Protein AF-0000000067176817 (afdb_homodimer)

Foldseek 3Di:
DAFDPFVQVQQDLKAWKWKWFADPVRDIDIDIFIWDWDADPVYIKIKTFDLDCDPRQVRLVVPFWMKMKGWDPPPPPDPFTFMKIFIFGKDKDFFDRQVSFVSRCVPPNDPPPCPPPPPGDRGMMIITDTDDMDGDDPRHD/DAFDPFVQVQQDLKAWKWKWFADPVRDIDIDIFIWDWDADPVYIKIKTFDLDCDPRQVRLVVPFWMKMKGWDPPPPPDPFTFMKIFIFGKDKDFFPRQVSFVSRCVPPPDPPPCPPPPPGDRGMMIITDTDDMDGDDPRHD

Nearest PDB structures (foldseek):
  3amf-assembly1_B  TM=6.965E-01  e=5.107E-07  Nitratidesulfovibrio vulgaris str. 'Miyazaki F'
  3dnh-assembly1_B  TM=6.624E-01  e=4.562E-07  Agrobacterium fabrum str. C58
  7eg5-assembly1_B  TM=7.088E-01  e=3.479E-06  Lactococcus lactis subsp. lactis Il1403
  3dnh-assembly1_A  TM=6.947E-01  e=5.464E-06  Agrobacterium fabrum str. C58
  3tgv-assembly2_D  TM=6.393E-01  e=2.094E-06  Vibrio cholerae O395

Solvent-accessible surface area (backbone atoms only — not comparable to full-atom values): 14786 Å² total; per-residue (Å²): 69,69,71,50,72,60,46,49,59,72,40,51,84,37,36,66,27,41,42,32,29,32,42,98,87,55,41,57,43,69,45,80,42,61,34,35,71,48,82,49,100,83,27,30,28,42,39,33,61,32,73,62,88,45,68,61,56,56,19,32,75,74,37,31,50,27,25,37,38,35,62,53,78,77,49,72,34,43,88,76,51,44,24,46,24,36,34,30,44,38,45,79,40,85,35,58,11,47,64,51,41,42,59,35,26,74,72,44,24,48,93,82,62,65,56,61,51,91,82,53,51,46,34,26,25,44,41,27,42,41,72,46,66,37,67,40,60,88,54,48,125,68,71,73,52,71,61,44,48,60,71,40,53,84,37,36,67,28,41,43,33,29,31,42,97,87,53,40,57,43,68,44,78,42,60,34,37,70,47,82,48,98,85,27,28,27,41,38,32,61,32,72,59,87,45,68,62,56,57,20,31,74,75,38,32,50,28,25,37,38,34,63,54,78,76,50,72,37,42,88,76,49,44,24,46,24,36,35,29,43,38,46,78,38,85,36,60,13,47,64,52,41,42,58,35,25,74,71,43,23,48,93,82,62,64,55,61,51,93,83,54,52,47,35,27,24,44,41,28,44,41,71,46,66,37,67,40,59,90,51,48,126

Organism: Mycolicibacterium smegmatis (strain ATCC 700084 / mc(2)155) (NCBI:txid246196)

Sequence (282 aa):
MKLNDAAREFIGNGADATLVTLNPDGSPQATLVWVAFESTPDGDELVTAHLSEHKKVRNVRRDPRVAVTIADPGKVGKVMRPYLSITGTARIVEGGAKDLLKRLAQTLAAPDSGFPPEDAPEGWLTRIRIDKVGGVGPWVSMKLNDAAREFIGNGADATLVTLNPDGSPQATLVWVAFESTPDGDELVTAHLSEHKKVRNVRRDPRVAVTIADPGKVGKVMRPYLSITGTARIVEGGAKDLLKRLAQTLAAPDSGFPPEDAPEGWLTRIRIDKVGGVGPWVS

Radius of gyration: 18.34 Å; Cα contacts (8 Å, |Δi|>4): 711; chains: 2; bounding box: 41×49×43 Å

Secondary structure (DSSP, 8-state):
-PPPHHHHHHHTT-EEEEEEEE-TTS-EEEEEEEEEEEEETTEEEEEEEESS--HHHHHHHH--EEEEEEE-SS-TT-SS--EEEEEEEEEEEES-HHHHHHHHHHHHS-TT--PSPTT----EEEEEEEEEEEEESTT--/-PPPHHHHHHHTT-EEEEEEEE-TTS-EEEEEEEEEEEEETTEEEEEEEESS--HHHHHHHH--EEEEEEE-SS-TT-SS--EEEEEEEEEEEES-HHHHHHHHHHHHS-TT--PSPTT----EEEEEEEEEEEEESTT--

Structure (mmCIF, N/CA/C/O backbone):
data_AF-0000000067176817-model_v1
#
loop_
_entity.id
_entity.type
_entity.pdbx_description
1 polymer "Pyridoxamine 5'-phosphate oxidase family protein"
#
loop_
_atom_site.group_PDB
_atom_site.id
_atom_site.type_symbol
_atom_site.label_atom_id
_atom_site.label_alt_id
_atom_site.label_comp_id
_atom_site.label_asym_id
_atom_site.label_entity_id
_atom_site.label_seq_id
_atom_site.pdbx_PDB_ins_code
_atom_site.Cartn_x
_atom_site.Cartn_y
_atom_site.Cartn_z
_atom_site.occupancy
_atom_site.B_iso_or_equiv
_atom_site.auth_seq_id
_atom_site.auth_comp_id
_atom_site.auth_asym_id
_atom_site.auth_atom_id
_atom_site.pdbx_PDB_model_num
ATOM 1 N N . MET A 1 1 ? -13.969 -15.836 -1.501 1 94.44 1 MET A N 1
ATOM 2 C CA . MET A 1 1 ? -15.031 -15.148 -2.23 1 94.44 1 MET A CA 1
ATOM 3 C C . MET A 1 1 ? -14.633 -14.914 -3.686 1 94.44 1 MET A C 1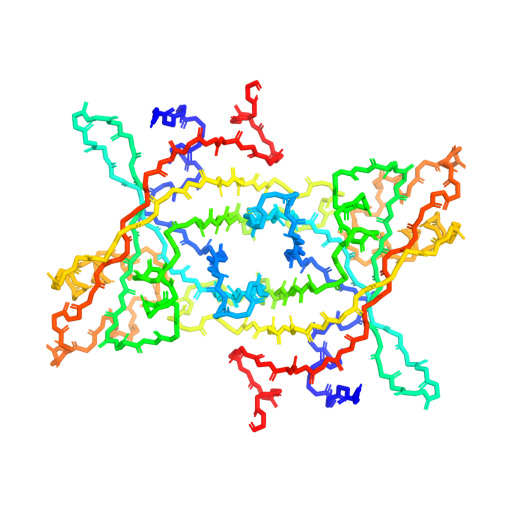
ATOM 5 O O . MET A 1 1 ? -13.461 -15.07 -4.043 1 94.44 1 MET A O 1
ATOM 9 N N . LYS A 1 2 ? -15.656 -14.539 -4.434 1 95.56 2 LYS A N 1
ATOM 10 C CA . LYS A 1 2 ? -15.398 -14.227 -5.836 1 95.56 2 LYS A CA 1
ATOM 11 C C . LYS A 1 2 ? -15.344 -12.727 -6.066 1 95.56 2 LYS A C 1
ATOM 13 O O . LYS A 1 2 ? -16.156 -11.977 -5.52 1 95.56 2 LYS A O 1
ATOM 18 N N . LEU A 1 3 ? -14.359 -12.344 -6.848 1 97.5 3 LEU A N 1
ATOM 19 C CA . LEU A 1 3 ? -14.312 -10.953 -7.301 1 97.5 3 LEU A CA 1
ATOM 20 C C . LEU A 1 3 ? -15.422 -10.672 -8.305 1 97.5 3 LEU A C 1
ATOM 22 O O . LEU A 1 3 ? -15.758 -11.523 -9.125 1 97.5 3 LEU A O 1
ATOM 26 N N . ASN A 1 4 ? -15.977 -9.477 -8.18 1 97.12 4 ASN A N 1
ATOM 27 C CA . ASN A 1 4 ? -16.906 -9.109 -9.234 1 97.12 4 ASN A CA 1
ATOM 28 C C . ASN A 1 4 ? -16.188 -8.766 -10.531 1 97.12 4 ASN A C 1
ATOM 30 O O . ASN A 1 4 ? -14.953 -8.719 -10.57 1 97.12 4 ASN A O 1
ATOM 34 N N . ASP A 1 5 ? -16.938 -8.578 -11.625 1 97.19 5 ASP A N 1
ATOM 35 C CA . ASP A 1 5 ? -16.359 -8.367 -12.953 1 97.19 5 ASP A CA 1
ATOM 36 C C . ASP A 1 5 ? -15.484 -7.113 -12.977 1 97.19 5 ASP A C 1
ATOM 38 O O . ASP A 1 5 ? -14.438 -7.09 -13.625 1 97.19 5 ASP A O 1
ATOM 42 N N . ALA A 1 6 ? -15.891 -6.047 -12.32 1 97.81 6 ALA A N 1
ATOM 43 C CA . ALA A 1 6 ? -15.156 -4.785 -12.32 1 97.81 6 ALA A CA 1
ATOM 44 C C . ALA A 1 6 ? -13.789 -4.953 -11.664 1 97.81 6 ALA A C 1
ATOM 46 O O . ALA A 1 6 ? -12.789 -4.43 -12.156 1 97.81 6 ALA A O 1
ATOM 47 N N . ALA A 1 7 ? -13.75 -5.676 -10.508 1 98.25 7 ALA A N 1
ATOM 48 C CA . ALA A 1 7 ? -12.484 -5.93 -9.82 1 98.25 7 ALA A CA 1
ATOM 49 C C . ALA A 1 7 ? -11.562 -6.785 -10.68 1 98.25 7 ALA A C 1
ATOM 51 O O . ALA A 1 7 ? -10.352 -6.531 -10.758 1 98.25 7 ALA A O 1
ATOM 52 N N . ARG A 1 8 ? -12.125 -7.789 -11.305 1 98 8 ARG A N 1
ATOM 53 C CA . ARG A 1 8 ? -11.359 -8.648 -12.203 1 98 8 ARG A CA 1
ATOM 54 C C . ARG A 1 8 ? -10.742 -7.844 -13.344 1 98 8 ARG A C 1
ATOM 56 O O . ARG A 1 8 ? -9.57 -8.023 -13.68 1 98 8 ARG A O 1
ATOM 63 N N . GLU A 1 9 ? -11.547 -7 -13.922 1 97.44 9 GLU A N 1
ATOM 64 C CA . GLU A 1 9 ? -11.078 -6.152 -15.016 1 97.44 9 GLU A CA 1
ATOM 65 C C . GLU A 1 9 ? -10 -5.18 -14.531 1 97.44 9 GLU A C 1
ATOM 67 O O . GLU A 1 9 ? -9.039 -4.902 -15.258 1 97.44 9 GLU A O 1
ATOM 72 N N . PHE A 1 10 ? -10.203 -4.695 -13.344 1 97.88 10 PHE A N 1
ATOM 73 C CA . PHE A 1 10 ? -9.266 -3.74 -12.758 1 97.88 10 PHE A CA 1
ATOM 74 C C . PHE A 1 10 ? -7.887 -4.371 -12.578 1 97.88 10 PHE A C 1
ATOM 76 O O . PHE A 1 10 ? -6.867 -3.729 -12.836 1 97.88 10 PHE A O 1
ATOM 83 N N . ILE A 1 11 ? -7.828 -5.684 -12.141 1 98.19 11 ILE A N 1
ATOM 84 C CA . ILE A 1 11 ? -6.566 -6.398 -11.977 1 98.19 11 ILE A CA 1
ATOM 85 C C . ILE A 1 11 ? -6.012 -6.781 -13.352 1 98.19 11 ILE A C 1
ATOM 87 O O . ILE A 1 11 ? -4.805 -6.695 -13.586 1 98.19 11 ILE A O 1
ATOM 91 N N . GLY A 1 12 ? -6.953 -7.23 -14.219 1 97.5 12 GLY A N 1
ATOM 92 C CA . GLY A 1 12 ? -6.574 -7.629 -15.562 1 97.5 12 GLY A CA 1
ATOM 93 C C . GLY A 1 12 ? -5.582 -8.781 -15.586 1 97.5 12 GLY A C 1
ATOM 94 O O . GLY A 1 12 ? -5.75 -9.766 -14.867 1 97.5 12 GLY A O 1
ATOM 95 N N . ASN A 1 13 ? -4.559 -8.695 -16.469 1 97.44 13 ASN A N 1
ATOM 96 C CA . ASN A 1 13 ? -3.568 -9.758 -16.609 1 97.44 13 ASN A CA 1
ATOM 97 C C . ASN A 1 13 ? -2.484 -9.664 -15.539 1 97.44 13 ASN A C 1
ATOM 99 O O . ASN A 1 13 ? -1.507 -10.414 -15.578 1 97.44 13 ASN A O 1
ATOM 103 N N . GLY A 1 14 ? -2.617 -8.773 -14.594 1 98.06 14 GLY A N 1
ATOM 104 C CA . GLY A 1 14 ? -1.677 -8.5 -13.523 1 98.06 14 GLY A CA 1
ATOM 105 C C . GLY A 1 14 ? -1.625 -7.031 -13.133 1 98.06 14 GLY A C 1
ATOM 106 O O . GLY A 1 14 ? -2.016 -6.164 -13.914 1 98.06 14 GLY A O 1
ATOM 107 N N . ALA A 1 15 ? -1.141 -6.781 -11.977 1 97.75 15 ALA A N 1
ATOM 108 C CA . ALA A 1 15 ? -1.104 -5.402 -11.492 1 97.75 15 ALA A CA 1
ATOM 109 C C . ALA A 1 15 ? 0.03 -5.199 -10.492 1 97.75 15 ALA A C 1
ATOM 111 O O . ALA A 1 15 ? 0.433 -6.141 -9.805 1 97.75 15 ALA A O 1
ATOM 112 N N . ASP A 1 16 ? 0.546 -3.951 -10.422 1 97.62 16 ASP A N 1
ATOM 113 C CA . ASP A 1 16 ? 1.323 -3.51 -9.266 1 97.62 16 ASP A CA 1
ATOM 114 C C . ASP A 1 16 ? 0.446 -3.408 -8.023 1 97.62 16 ASP A C 1
ATOM 116 O O . ASP A 1 16 ? -0.686 -2.924 -8.086 1 97.62 16 ASP A O 1
ATOM 120 N N . ALA A 1 17 ? 0.971 -3.902 -6.957 1 98.56 17 ALA A N 1
ATOM 121 C CA . ALA A 1 17 ? 0.188 -3.891 -5.727 1 98.56 17 ALA A CA 1
ATOM 122 C C . ALA A 1 17 ? 1.077 -3.615 -4.516 1 98.56 17 ALA A C 1
ATOM 124 O O . ALA A 1 17 ? 2.293 -3.814 -4.57 1 98.56 17 ALA A O 1
ATOM 125 N N . THR A 1 18 ? 0.498 -3.064 -3.451 1 98.88 18 THR A N 1
ATOM 126 C CA . THR A 1 18 ? 1.112 -3.1 -2.129 1 98.88 18 THR A CA 1
ATOM 127 C C . THR A 1 18 ? 0.626 -4.312 -1.339 1 98.88 18 THR A C 1
ATOM 129 O O . THR A 1 18 ? -0.576 -4.48 -1.129 1 98.88 18 THR A O 1
ATOM 132 N N . LEU A 1 19 ? 1.547 -5.164 -0.961 1 98.94 19 LEU A N 1
ATOM 133 C CA . LEU A 1 19 ? 1.263 -6.277 -0.062 1 98.94 19 LEU A CA 1
ATOM 134 C C . LEU A 1 19 ? 1.69 -5.945 1.364 1 98.94 19 LEU A C 1
ATOM 136 O O . LEU A 1 19 ? 2.82 -5.508 1.593 1 98.94 19 LEU A O 1
ATOM 140 N N . VAL A 1 20 ? 0.762 -6.176 2.262 1 99 20 VAL A N 1
ATOM 141 C CA . VAL A 1 20 ? 1.036 -5.914 3.67 1 99 20 VAL A CA 1
ATOM 142 C C . VAL A 1 20 ? 1.029 -7.227 4.449 1 99 20 VAL A C 1
ATOM 144 O O . VAL A 1 20 ? 0.059 -7.988 4.391 1 99 20 VAL 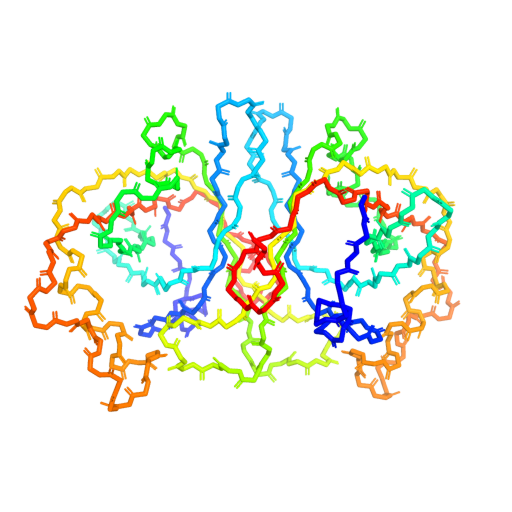A O 1
ATOM 147 N N . THR A 1 21 ? 2.078 -7.5 5.09 1 98.94 21 THR A N 1
ATOM 148 C CA . THR A 1 21 ? 2.217 -8.609 6.02 1 98.94 21 THR A CA 1
ATOM 149 C C . THR A 1 21 ? 2.561 -8.109 7.418 1 98.94 21 THR A C 1
ATOM 151 O O . THR A 1 21 ? 2.703 -6.902 7.633 1 98.94 21 THR A O 1
ATOM 154 N N . LEU A 1 22 ? 2.572 -9.023 8.391 1 98.94 22 LEU A N 1
ATOM 155 C CA . LEU A 1 22 ? 2.773 -8.625 9.773 1 98.94 22 LEU A CA 1
ATOM 156 C C . LEU A 1 22 ? 4.109 -9.133 10.305 1 98.94 22 LEU A C 1
ATOM 158 O O . LEU A 1 22 ? 4.398 -10.328 10.219 1 98.94 22 LEU A O 1
ATOM 162 N N . ASN A 1 23 ? 4.895 -8.219 10.867 1 98.88 23 ASN A N 1
ATOM 163 C CA . ASN A 1 23 ? 6.156 -8.57 11.508 1 98.88 23 ASN A CA 1
ATOM 164 C C . ASN A 1 23 ? 5.934 -9.375 12.789 1 98.88 23 ASN A C 1
ATOM 166 O O . ASN A 1 23 ? 4.816 -9.422 13.305 1 98.88 23 ASN A O 1
ATOM 170 N N . PRO A 1 24 ? 7.027 -9.977 13.344 1 98.69 24 PRO A N 1
ATOM 171 C CA . PRO A 1 24 ? 6.875 -10.758 14.578 1 98.69 24 PRO A CA 1
ATOM 172 C C . PRO A 1 24 ? 6.305 -9.945 15.727 1 98.69 24 PRO A C 1
ATOM 174 O O . PRO A 1 24 ? 5.59 -10.484 16.578 1 98.69 24 PRO A O 1
ATOM 177 N N . ASP A 1 25 ? 6.504 -8.672 15.766 1 98.38 25 ASP A N 1
ATOM 178 C CA . ASP A 1 25 ? 6.016 -7.832 16.844 1 98.38 25 ASP A CA 1
ATOM 179 C C . ASP A 1 25 ? 4.625 -7.281 16.531 1 98.38 25 ASP A C 1
ATOM 181 O O . ASP A 1 25 ? 4.117 -6.418 17.25 1 98.38 25 ASP A O 1
ATOM 185 N N . GLY A 1 26 ? 4.066 -7.672 15.43 1 98.56 26 GLY A N 1
ATOM 186 C CA . GLY A 1 26 ? 2.717 -7.289 15.055 1 98.56 26 GLY A CA 1
ATOM 187 C C . GLY A 1 26 ? 2.67 -6.047 14.18 1 98.56 26 GLY A C 1
ATOM 188 O O . GLY A 1 26 ? 1.61 -5.684 13.664 1 98.56 26 GLY A O 1
ATOM 189 N N . SER A 1 27 ? 3.793 -5.359 14.023 1 98.81 27 SER A N 1
ATOM 190 C CA . SER A 1 27 ? 3.82 -4.168 13.18 1 98.81 27 SER A CA 1
ATOM 191 C C . SER A 1 27 ? 3.697 -4.535 11.703 1 98.81 27 SER A C 1
ATOM 193 O O . SER A 1 27 ? 4.039 -5.652 11.305 1 98.81 27 SER A O 1
ATOM 195 N N . PRO A 1 28 ? 3.195 -3.611 10.914 1 98.88 28 PRO A N 1
ATOM 196 C CA . PRO A 1 28 ? 2.988 -3.936 9.5 1 98.88 28 PRO A CA 1
ATOM 197 C C . PRO A 1 28 ? 4.27 -3.83 8.68 1 98.88 28 PRO A C 1
ATOM 199 O O . PRO A 1 28 ? 5.105 -2.961 8.938 1 98.88 28 PRO A O 1
ATOM 202 N N . GLN A 1 29 ? 4.441 -4.684 7.773 1 98.81 29 GLN A N 1
ATOM 203 C CA . GLN A 1 29 ? 5.457 -4.648 6.727 1 98.81 29 GLN A CA 1
ATOM 204 C C . GLN A 1 29 ? 4.816 -4.535 5.344 1 98.81 29 GLN A C 1
ATOM 206 O O . GLN A 1 29 ? 4.023 -5.391 4.949 1 98.81 29 GLN A O 1
ATOM 211 N N . ALA A 1 30 ? 5.078 -3.432 4.613 1 98.88 30 ALA A N 1
ATOM 212 C CA . ALA A 1 30 ? 4.473 -3.18 3.309 1 98.88 30 ALA A CA 1
ATOM 213 C C . ALA A 1 30 ? 5.523 -3.193 2.203 1 98.88 30 ALA A C 1
ATOM 215 O O . ALA A 1 30 ? 6.582 -2.578 2.338 1 98.88 30 ALA A O 1
ATOM 216 N N . THR A 1 31 ? 5.254 -3.895 1.146 1 98.31 31 THR A N 1
ATOM 217 C CA . THR A 1 31 ? 6.148 -3.982 -0.003 1 98.31 31 THR A CA 1
ATOM 218 C C . THR A 1 31 ? 5.359 -3.936 -1.308 1 98.31 31 THR A C 1
ATOM 220 O O . THR A 1 31 ? 4.191 -4.324 -1.347 1 98.31 31 THR A O 1
ATOM 223 N N . LEU A 1 32 ? 5.965 -3.398 -2.344 1 98.19 32 LEU A N 1
ATOM 224 C CA . LEU A 1 32 ? 5.34 -3.469 -3.66 1 98.19 32 LEU A CA 1
ATOM 225 C C . LEU A 1 32 ? 5.625 -4.809 -4.324 1 98.19 32 LEU A C 1
ATOM 227 O O . LEU A 1 32 ? 6.75 -5.312 -4.27 1 98.19 32 LEU A O 1
ATOM 231 N N . VAL A 1 33 ? 4.625 -5.379 -4.926 1 98.31 33 VAL A N 1
ATOM 232 C CA . VAL A 1 33 ? 4.719 -6.656 -5.621 1 98.31 33 VAL A CA 1
ATOM 233 C C . VAL A 1 33 ? 3.867 -6.621 -6.891 1 98.31 33 VAL A C 1
ATOM 235 O O . VAL A 1 33 ? 3.01 -5.746 -7.043 1 98.31 33 VAL A O 1
ATOM 238 N N . TRP A 1 34 ? 4.168 -7.547 -7.816 1 98.62 34 TRP A N 1
ATOM 239 C CA . TRP A 1 34 ? 3.223 -7.875 -8.875 1 98.62 34 TRP A CA 1
ATOM 240 C C . TRP A 1 34 ? 2.211 -8.914 -8.406 1 98.62 34 TRP A C 1
ATOM 242 O O . TRP A 1 34 ? 2.572 -9.875 -7.719 1 98.62 34 TRP A O 1
ATOM 252 N N . VAL A 1 35 ? 0.924 -8.734 -8.758 1 98.81 35 VAL A N 1
ATOM 253 C CA . VAL A 1 35 ? -0.086 -9.719 -8.375 1 98.81 35 VAL A CA 1
ATOM 254 C C . VAL A 1 35 ? -0.921 -10.109 -9.594 1 98.81 35 VAL A C 1
ATOM 256 O O . VAL A 1 35 ? -1.13 -9.297 -10.492 1 98.81 35 VAL A O 1
ATOM 259 N N . ALA A 1 36 ? -1.327 -11.289 -9.609 1 98.75 36 ALA A N 1
ATOM 260 C CA . ALA A 1 36 ? -2.373 -11.812 -10.484 1 98.75 36 ALA A CA 1
ATOM 261 C C . ALA A 1 36 ? -3.561 -12.328 -9.68 1 98.75 36 ALA A C 1
ATOM 263 O O . ALA A 1 36 ? -3.473 -12.477 -8.453 1 98.75 36 ALA A O 1
ATOM 264 N N . PHE A 1 37 ? -4.68 -12.492 -10.242 1 98.12 37 PHE A N 1
ATOM 265 C CA . PHE A 1 37 ? -5.742 -13.258 -9.617 1 98.12 37 PHE A CA 1
ATOM 266 C C . PHE A 1 37 ? -5.996 -14.555 -10.375 1 98.12 37 PHE A C 1
ATOM 268 O O . PHE A 1 37 ? -5.777 -14.625 -11.586 1 98.12 37 PHE A O 1
ATOM 275 N N . GLU A 1 38 ? -6.309 -15.547 -9.719 1 98.06 38 GLU A N 1
ATOM 276 C CA . GLU A 1 38 ? -6.672 -16.859 -10.25 1 98.06 38 GLU A CA 1
ATOM 277 C C . GLU A 1 38 ? -7.969 -17.359 -9.625 1 98.06 38 GLU A C 1
ATOM 279 O O . GLU A 1 38 ? -8.164 -17.25 -8.414 1 98.06 38 GLU A O 1
ATOM 284 N N . SER A 1 39 ? -8.812 -17.938 -10.508 1 97.31 39 SER A N 1
ATOM 285 C CA . SER A 1 39 ? -10.039 -18.531 -10.008 1 97.31 39 SER A CA 1
ATOM 286 C C . SER A 1 39 ? -9.828 -19.984 -9.609 1 97.31 39 SER A C 1
ATOM 288 O O . SER A 1 39 ? -9.18 -20.75 -10.336 1 97.31 39 SER A O 1
ATOM 290 N N . THR A 1 40 ? -10.281 -20.328 -8.43 1 95.5 40 THR A N 1
ATOM 291 C CA . THR A 1 40 ? -10.258 -21.688 -7.926 1 95.5 40 THR A CA 1
ATOM 292 C C . THR A 1 40 ? -11.672 -22.188 -7.637 1 95.5 40 THR A C 1
ATOM 294 O O . THR A 1 40 ? -12.617 -21.406 -7.625 1 95.5 40 THR A O 1
ATOM 297 N N . PRO A 1 41 ? -11.859 -23.469 -7.43 1 94.69 41 PRO A N 1
ATOM 298 C CA . PRO A 1 41 ? -13.188 -23.969 -7.055 1 94.69 41 PRO A CA 1
ATOM 299 C C . PRO A 1 41 ? -13.727 -23.328 -5.781 1 94.69 41 PRO A C 1
ATOM 301 O O . PRO A 1 41 ? -14.945 -23.219 -5.605 1 94.69 41 PRO A O 1
ATOM 304 N N . ASP A 1 42 ? -12.898 -22.844 -4.902 1 94.19 42 ASP A N 1
ATOM 305 C CA . ASP A 1 42 ? -13.297 -22.297 -3.613 1 94.19 42 ASP A CA 1
ATOM 306 C C . ASP A 1 42 ? -13.414 -20.781 -3.684 1 94.19 42 ASP A C 1
ATOM 308 O O . ASP A 1 42 ? -13.789 -20.125 -2.701 1 94.19 42 ASP A O 1
ATOM 312 N N . GLY A 1 43 ? -13.117 -20.219 -4.844 1 96.06 43 GLY A N 1
ATOM 313 C CA . GLY A 1 43 ? -13.164 -18.766 -5.004 1 96.06 43 GLY A CA 1
ATOM 314 C C . GLY A 1 43 ? -11.953 -18.219 -5.727 1 96.06 43 GLY A C 1
ATOM 315 O O . GLY A 1 43 ? -11.164 -18.969 -6.309 1 96.06 43 GLY A O 1
ATOM 316 N N . ASP A 1 44 ? -11.898 -16.875 -5.75 1 97.56 44 ASP A N 1
ATOM 317 C CA . ASP A 1 44 ? -10.75 -16.219 -6.363 1 97.56 44 ASP A CA 1
ATOM 318 C C . ASP A 1 44 ? -9.633 -16.016 -5.348 1 97.56 44 ASP A C 1
ATOM 320 O O . ASP A 1 44 ? -9.891 -15.781 -4.168 1 97.56 44 ASP A O 1
ATOM 324 N N . GLU A 1 45 ? -8.438 -16.156 -5.82 1 98.69 45 GLU A N 1
ATOM 325 C CA . GLU A 1 45 ? -7.242 -15.852 -5.031 1 98.69 45 GLU A CA 1
ATOM 326 C C . GLU A 1 45 ? -6.359 -14.828 -5.742 1 98.69 45 GLU A C 1
ATOM 328 O O . GLU A 1 45 ? -6.309 -14.789 -6.973 1 98.69 45 GLU A O 1
ATOM 333 N N . LEU A 1 46 ? -5.719 -13.984 -4.961 1 98.88 46 LEU A N 1
ATOM 334 C CA . LEU A 1 46 ? -4.566 -13.258 -5.48 1 98.88 46 LEU A CA 1
ATOM 335 C C . LEU A 1 46 ? -3.295 -14.094 -5.34 1 98.88 46 LEU A C 1
ATOM 337 O O . LEU A 1 46 ? -3.121 -14.805 -4.348 1 98.88 46 LEU A O 1
ATOM 341 N N . VAL A 1 47 ? -2.422 -13.961 -6.301 1 98.94 47 VAL A N 1
ATOM 342 C CA . VAL A 1 47 ? -1.17 -14.711 -6.254 1 98.94 47 VAL A CA 1
ATOM 343 C C . VAL A 1 47 ? -0.006 -13.797 -6.625 1 98.94 47 VAL A C 1
ATOM 345 O O . VAL A 1 47 ? -0.09 -13.031 -7.594 1 98.94 47 VAL A O 1
ATOM 348 N N . THR A 1 48 ? 1.019 -13.828 -5.848 1 98.88 48 THR A N 1
ATOM 349 C CA . THR A 1 48 ? 2.273 -13.133 -6.121 1 98.88 48 THR A CA 1
ATOM 350 C C . THR A 1 48 ? 3.459 -14.086 -5.969 1 98.88 48 THR A C 1
ATOM 352 O O . THR A 1 48 ? 3.328 -15.156 -5.375 1 98.88 48 THR A O 1
ATOM 355 N N . ALA A 1 49 ? 4.613 -13.727 -6.555 1 98.69 49 ALA A N 1
ATOM 356 C CA . ALA A 1 49 ? 5.75 -14.633 -6.672 1 98.69 49 ALA A CA 1
ATOM 357 C C . ALA A 1 49 ? 7.027 -13.984 -6.141 1 98.69 49 ALA A C 1
ATOM 359 O O . ALA A 1 49 ? 7.227 -12.773 -6.301 1 98.69 49 ALA A O 1
ATOM 360 N N . HIS A 1 50 ? 7.844 -14.82 -5.582 1 98.12 50 HIS A N 1
ATOM 361 C CA . HIS A 1 50 ? 9.094 -14.383 -4.961 1 98.12 50 HIS A CA 1
ATOM 362 C C . HIS A 1 50 ? 10.242 -15.32 -5.328 1 98.12 50 HIS A C 1
ATOM 364 O O . HIS A 1 50 ? 10.133 -16.531 -5.176 1 98.12 50 HIS A O 1
ATOM 370 N N . LEU A 1 51 ? 11.391 -14.727 -5.76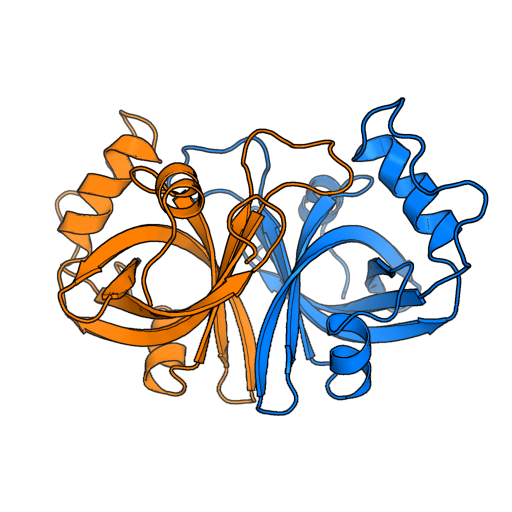6 1 97.25 51 LEU A N 1
ATOM 371 C CA . LEU A 1 51 ? 12.531 -15.547 -6.152 1 97.25 51 LEU A CA 1
ATOM 372 C C . LEU A 1 51 ? 13.43 -15.836 -4.949 1 97.25 51 LEU A C 1
ATOM 374 O O . LEU A 1 51 ? 14.289 -16.719 -5.008 1 97.25 51 LEU A O 1
ATOM 378 N N . SER A 1 52 ? 13.258 -15.07 -3.877 1 94.19 52 SER A N 1
ATOM 379 C CA . SER A 1 52 ? 13.977 -15.289 -2.623 1 94.19 52 SER A CA 1
ATOM 380 C C . SER A 1 52 ? 13.031 -15.188 -1.427 1 94.19 52 SER A C 1
ATOM 382 O O . SER A 1 52 ? 11.945 -14.609 -1.529 1 94.19 52 SER A O 1
ATOM 384 N N . GLU A 1 53 ? 13.523 -15.773 -0.353 1 93.44 53 GLU A N 1
ATOM 385 C CA . GLU A 1 53 ? 12.711 -15.734 0.861 1 93.44 53 GLU A CA 1
ATOM 386 C C . GLU A 1 53 ? 12.859 -14.391 1.576 1 93.44 53 GLU A C 1
ATOM 388 O O . GLU A 1 53 ? 13.453 -14.32 2.654 1 93.44 53 GLU A O 1
ATOM 393 N N . HIS A 1 54 ? 12.219 -13.438 1.127 1 92.62 54 HIS A N 1
ATOM 394 C CA . HIS A 1 54 ? 12.219 -12.117 1.743 1 92.62 54 HIS A CA 1
ATOM 395 C C . HIS A 1 54 ? 11.375 -12.102 3.016 1 92.62 54 HIS A C 1
ATOM 397 O O . HIS A 1 54 ? 10.727 -13.094 3.346 1 92.62 54 HIS A O 1
ATOM 403 N N . LYS A 1 55 ? 11.414 -11.094 3.684 1 96.88 55 LYS A N 1
ATOM 404 C CA . LYS A 1 55 ? 10.734 -10.891 4.957 1 96.88 55 LYS A CA 1
ATOM 405 C C . LYS A 1 55 ? 9.242 -11.211 4.836 1 96.88 55 LYS A C 1
ATOM 407 O O . LYS A 1 55 ? 8.656 -11.82 5.727 1 96.88 55 LYS A O 1
ATOM 412 N N . LYS A 1 56 ? 8.602 -10.812 3.732 1 98.31 56 LYS A N 1
ATOM 413 C CA . LYS A 1 56 ? 7.164 -11.031 3.559 1 98.31 56 LYS A CA 1
ATOM 414 C C . LYS A 1 56 ? 6.832 -12.523 3.562 1 98.31 56 LYS A C 1
ATOM 416 O O . LYS A 1 56 ? 5.773 -12.922 4.051 1 98.31 56 LYS A O 1
ATOM 421 N N . VAL A 1 57 ? 7.711 -13.375 2.994 1 98.56 57 VAL A N 1
ATOM 422 C CA . VAL A 1 57 ? 7.48 -14.812 2.971 1 98.56 57 VAL A CA 1
ATOM 423 C C . VAL A 1 57 ? 7.516 -15.367 4.395 1 98.56 57 VAL A C 1
ATOM 425 O O . VAL A 1 57 ? 6.617 -16.109 4.801 1 98.56 57 VAL A O 1
ATOM 428 N N . ARG A 1 58 ? 8.508 -14.977 5.152 1 98.56 58 ARG A N 1
ATOM 429 C CA . ARG A 1 58 ? 8.617 -15.398 6.543 1 98.56 58 ARG A CA 1
ATOM 430 C C . ARG A 1 58 ? 7.438 -14.898 7.367 1 98.56 58 ARG A C 1
ATOM 432 O O . ARG A 1 58 ? 6.895 -15.625 8.203 1 98.56 58 ARG A O 1
ATOM 439 N N . ASN A 1 59 ? 7.059 -13.68 7.141 1 98.88 59 ASN A N 1
ATOM 440 C CA . ASN A 1 59 ? 5.922 -13.102 7.852 1 98.88 59 ASN A CA 1
ATOM 441 C C . ASN A 1 59 ? 4.648 -13.906 7.625 1 98.88 59 ASN A C 1
ATOM 443 O O . ASN A 1 59 ? 3.93 -14.219 8.578 1 98.88 59 ASN A O 1
ATOM 447 N N . VAL A 1 60 ? 4.387 -14.273 6.363 1 98.88 60 VAL A N 1
ATOM 448 C CA . VAL A 1 60 ? 3.156 -14.977 6.012 1 98.88 60 VAL A CA 1
ATOM 449 C C . VAL A 1 60 ? 3.143 -16.344 6.672 1 98.88 60 VAL A C 1
ATOM 451 O O . VAL A 1 60 ? 2.098 -16.812 7.137 1 98.88 60 VAL A O 1
ATOM 454 N N . ARG A 1 61 ? 4.305 -17 6.738 1 98.69 61 ARG A N 1
ATOM 455 C CA . ARG A 1 61 ? 4.375 -18.312 7.383 1 98.69 61 ARG A CA 1
ATOM 456 C C . ARG A 1 61 ? 4.012 -18.203 8.859 1 98.69 61 ARG A C 1
ATOM 458 O O . ARG A 1 61 ? 3.436 -19.141 9.43 1 98.69 61 ARG A O 1
ATOM 465 N N . ARG A 1 62 ? 4.309 -17.078 9.461 1 98.75 62 ARG A N 1
ATOM 466 C CA . ARG A 1 62 ? 4.059 -16.875 10.883 1 98.75 62 ARG A CA 1
ATOM 467 C C . ARG A 1 62 ? 2.637 -16.391 11.125 1 98.75 62 ARG A C 1
ATOM 469 O O . ARG A 1 62 ? 1.973 -16.812 12.07 1 98.75 62 ARG A O 1
ATOM 476 N N . ASP A 1 63 ? 2.182 -15.43 10.367 1 98.88 63 ASP A N 1
ATOM 477 C CA . ASP A 1 63 ? 0.868 -14.805 10.484 1 98.88 63 ASP A CA 1
ATOM 478 C C . ASP A 1 63 ? 0.229 -14.617 9.109 1 98.88 63 ASP A C 1
ATOM 480 O O . ASP A 1 63 ? 0.681 -13.789 8.32 1 98.88 63 ASP A O 1
ATOM 484 N N . PRO A 1 64 ? -0.769 -15.383 8.781 1 98.88 64 PRO A N 1
ATOM 485 C CA . PRO A 1 64 ? -1.289 -15.414 7.41 1 98.88 64 PRO A CA 1
ATOM 486 C C . PRO A 1 64 ? -2.172 -14.211 7.086 1 98.88 64 PRO A C 1
ATOM 488 O O . PRO A 1 64 ? -2.609 -14.055 5.941 1 98.88 64 PRO A O 1
ATOM 491 N N . ARG A 1 65 ? -2.562 -13.383 8.086 1 98.88 65 ARG A N 1
ATOM 492 C CA . ARG A 1 65 ? -3.418 -12.227 7.832 1 98.88 65 ARG A CA 1
ATOM 493 C C . ARG A 1 65 ? -2.682 -11.172 7.016 1 98.88 65 ARG A C 1
ATOM 495 O O . ARG A 1 65 ? -1.61 -10.711 7.41 1 98.88 65 ARG A O 1
ATOM 502 N N . VAL A 1 66 ? -3.213 -10.812 5.828 1 99 66 VAL A N 1
ATOM 503 C CA . VAL A 1 66 ? -2.557 -9.875 4.922 1 99 66 VAL A CA 1
ATOM 504 C C . VAL A 1 66 ? -3.576 -8.867 4.395 1 99 66 VAL A C 1
ATOM 506 O O . VAL A 1 66 ? -4.785 -9.062 4.535 1 99 66 VAL A O 1
ATOM 509 N N . ALA A 1 67 ? -3.143 -7.816 3.889 1 98.94 67 ALA A N 1
ATOM 510 C CA . ALA A 1 67 ? -3.904 -6.859 3.088 1 98.94 67 ALA A CA 1
ATOM 511 C C . ALA A 1 67 ? -3.18 -6.535 1.784 1 98.94 67 ALA A C 1
ATOM 513 O O . ALA A 1 67 ? -1.955 -6.648 1.702 1 98.94 67 ALA A O 1
ATOM 514 N N . VAL A 1 68 ? -3.877 -6.203 0.779 1 98.94 68 VAL A N 1
ATOM 515 C CA . VAL A 1 68 ? -3.35 -5.82 -0.527 1 98.94 68 VAL A CA 1
ATOM 516 C C . VAL A 1 68 ? -4.09 -4.594 -1.047 1 98.94 68 VAL A C 1
ATOM 518 O O . VAL A 1 68 ? -5.316 -4.508 -0.935 1 98.94 68 VAL A O 1
ATOM 521 N N . THR A 1 69 ? -3.395 -3.613 -1.553 1 98.88 69 THR A N 1
ATOM 522 C CA . THR A 1 69 ? -4.039 -2.555 -2.322 1 98.88 69 THR A CA 1
ATOM 523 C C . THR A 1 69 ? -3.502 -2.518 -3.75 1 98.88 69 THR A C 1
ATOM 525 O O . THR A 1 69 ? -2.307 -2.727 -3.975 1 98.88 69 THR A O 1
ATOM 528 N N . ILE A 1 70 ? -4.355 -2.316 -4.668 1 98.5 70 ILE A N 1
ATOM 529 C CA . ILE A 1 70 ? -4.051 -2.041 -6.07 1 98.5 70 ILE A CA 1
ATOM 530 C C . ILE A 1 70 ? -4.637 -0.687 -6.469 1 98.5 70 ILE A C 1
ATOM 532 O O . ILE A 1 70 ? -5.855 -0.521 -6.52 1 98.5 70 ILE A O 1
ATOM 536 N N . ALA A 1 71 ? -3.789 0.271 -6.781 1 97.75 71 ALA A N 1
ATOM 537 C CA . ALA A 1 71 ? -4.227 1.616 -7.148 1 97.75 71 ALA A CA 1
ATOM 538 C C . ALA A 1 71 ? -4.285 1.782 -8.664 1 97.75 71 ALA A C 1
ATOM 540 O O . ALA A 1 71 ? -3.455 1.231 -9.391 1 97.75 71 ALA A O 1
ATOM 541 N N . ASP A 1 72 ? -5.25 2.539 -9.109 1 95.69 72 ASP A N 1
ATOM 542 C CA . ASP A 1 72 ? -5.324 2.85 -10.539 1 95.69 72 ASP A CA 1
ATOM 543 C C . ASP A 1 72 ? -4.078 3.598 -11 1 95.69 72 ASP A C 1
ATOM 545 O O . ASP A 1 72 ? -3.75 4.66 -10.469 1 95.69 72 ASP A O 1
ATOM 549 N N . PRO A 1 73 ? -3.402 3.057 -11.961 1 89.56 73 PRO A N 1
ATOM 550 C CA . PRO A 1 73 ? -2.135 3.668 -12.367 1 89.56 73 PRO A CA 1
ATOM 551 C C . PRO A 1 73 ? -2.33 4.961 -13.156 1 89.56 73 PRO A C 1
ATOM 553 O O . PRO A 1 73 ? -1.392 5.75 -13.297 1 89.56 73 PRO A O 1
ATOM 556 N N . GLY A 1 74 ? -3.465 5.25 -13.703 1 86.75 74 GLY A N 1
ATOM 557 C CA . GLY A 1 74 ? -3.684 6.379 -14.594 1 86.75 74 GLY A CA 1
ATOM 558 C C . GLY A 1 74 ? -4.469 7.504 -13.953 1 86.75 74 GLY A C 1
ATOM 559 O O . GLY A 1 74 ? -4.492 8.625 -14.461 1 86.75 74 GLY A O 1
ATOM 560 N N . LYS A 1 75 ? -5.168 7.277 -12.961 1 87.44 75 LYS A N 1
ATOM 561 C CA . LYS A 1 75 ? -6.062 8.273 -12.383 1 87.44 75 LYS A CA 1
ATOM 562 C C . LYS A 1 75 ? -5.387 9.031 -11.242 1 87.44 75 LYS A C 1
ATOM 564 O O . LYS A 1 75 ? -6.008 9.297 -10.211 1 87.44 75 LYS A O 1
ATOM 569 N N . VAL A 1 76 ? -4.148 9.336 -11.633 1 83 76 VAL A N 1
ATOM 570 C CA . VAL A 1 76 ? -3.438 10.242 -10.734 1 83 76 VAL A CA 1
ATOM 571 C C . VAL A 1 76 ? -4.059 11.641 -10.812 1 83 76 VAL A C 1
ATOM 573 O O . VAL A 1 76 ? -4.586 12.031 -11.852 1 83 76 VAL A O 1
ATOM 576 N N . GLY A 1 77 ? -4.324 12.32 -9.695 1 86.75 77 GLY A N 1
ATOM 577 C CA . GLY A 1 77 ? -4.875 13.664 -9.703 1 86.75 77 GLY A CA 1
ATOM 578 C C . GLY A 1 77 ? -6.316 13.719 -9.234 1 86.75 77 GLY A C 1
ATOM 579 O O . GLY A 1 77 ? -6.902 14.797 -9.125 1 86.75 77 GLY A O 1
ATOM 580 N N . LYS A 1 78 ? -6.895 12.609 -9.18 1 91.25 78 LYS A N 1
ATOM 581 C CA . LYS A 1 78 ? -8.234 12.57 -8.609 1 91.25 78 LYS A CA 1
ATOM 582 C C . LYS A 1 78 ? -8.195 12.688 -7.09 1 91.25 78 LYS A C 1
ATOM 584 O O . LYS A 1 78 ? -7.309 12.117 -6.445 1 91.25 78 LYS A O 1
ATOM 589 N N . VAL A 1 79 ? -9.227 13.305 -6.582 1 93.62 79 VAL A N 1
ATOM 590 C CA . VAL A 1 79 ? -9.344 13.43 -5.133 1 93.62 79 VAL A CA 1
ATOM 591 C C . VAL A 1 79 ? -9.422 12.039 -4.5 1 93.62 79 VAL A C 1
ATOM 593 O O . VAL A 1 79 ? -8.703 11.742 -3.547 1 93.62 79 VAL A O 1
ATOM 596 N N . MET A 1 80 ? -10.289 11.234 -5.008 1 93.62 80 MET A N 1
ATOM 597 C CA . MET A 1 80 ? -10.359 9.828 -4.613 1 93.62 80 MET A CA 1
ATOM 598 C C . MET A 1 80 ? -9.875 8.922 -5.738 1 93.62 80 MET A C 1
ATOM 600 O O . MET A 1 80 ? -10.656 8.539 -6.613 1 93.62 80 MET A O 1
ATOM 604 N N . ARG A 1 81 ? -8.625 8.641 -5.715 1 94.88 81 ARG A N 1
ATOM 605 C CA . ARG A 1 81 ? -8.07 7.719 -6.703 1 94.88 81 ARG A CA 1
ATOM 606 C C . ARG A 1 81 ? -8.664 6.324 -6.551 1 94.88 81 ARG A C 1
ATOM 608 O O . ARG A 1 81 ? -8.672 5.766 -5.453 1 94.88 81 ARG A O 1
ATOM 615 N N . PRO A 1 82 ? -9.266 5.777 -7.699 1 97.06 82 PRO A N 1
ATOM 616 C CA . PRO A 1 82 ? -9.758 4.402 -7.605 1 97.06 82 PRO A CA 1
ATOM 617 C C . PRO A 1 82 ? -8.672 3.414 -7.18 1 97.06 82 PRO A C 1
ATOM 619 O O . PRO A 1 82 ? -7.547 3.477 -7.68 1 97.06 82 PRO A O 1
ATOM 622 N N . TYR A 1 83 ? -9 2.588 -6.258 1 98.38 83 TYR A N 1
ATOM 623 C CA . TYR A 1 83 ? -8.125 1.499 -5.852 1 98.38 83 TYR A CA 1
ATOM 624 C C . TYR A 1 83 ? -8.922 0.34 -5.27 1 98.38 83 TYR A C 1
ATOM 626 O O . TYR A 1 83 ? -10 0.543 -4.707 1 98.38 83 TYR A O 1
ATOM 634 N N . LEU A 1 84 ? -8.391 -0.8 -5.469 1 98.62 84 LEU A N 1
ATOM 635 C CA . LEU A 1 84 ? -8.906 -2.027 -4.871 1 98.62 84 LEU A CA 1
ATOM 636 C C . LEU A 1 84 ? -8.211 -2.314 -3.541 1 98.62 84 LEU A C 1
ATOM 638 O O . LEU A 1 84 ? -6.984 -2.238 -3.445 1 98.62 84 LEU A O 1
ATOM 642 N N . SER A 1 85 ? -8.977 -2.5 -2.498 1 98.69 85 SER A N 1
ATOM 643 C CA . SER A 1 85 ? -8.469 -2.965 -1.211 1 98.69 85 SER A CA 1
ATOM 644 C C . SER A 1 85 ? -8.953 -4.379 -0.908 1 98.69 85 SER A C 1
ATOM 646 O O . SER A 1 85 ? -10.148 -4.672 -1.021 1 98.69 85 SER A O 1
ATOM 648 N N . ILE A 1 86 ? -8.031 -5.23 -0.521 1 98.62 86 ILE A N 1
ATOM 649 C CA . ILE A 1 86 ? -8.352 -6.617 -0.208 1 98.62 86 ILE A CA 1
ATOM 650 C C . ILE A 1 86 ? -7.754 -6.992 1.146 1 98.62 86 ILE A C 1
ATOM 652 O O . ILE A 1 86 ? -6.609 -6.645 1.443 1 98.62 86 ILE A O 1
ATOM 656 N N . THR A 1 87 ? -8.539 -7.594 1.969 1 98.62 87 THR A N 1
ATOM 657 C CA . THR A 1 87 ? -8 -8.32 3.111 1 98.62 87 THR A CA 1
ATOM 658 C C . THR A 1 87 ? -8.219 -9.82 2.943 1 98.62 87 THR A C 1
ATOM 660 O O . THR A 1 87 ? -9.18 -10.25 2.301 1 98.62 87 THR A O 1
ATOM 663 N N . GLY A 1 88 ? -7.285 -10.523 3.453 1 98.62 88 GLY A N 1
ATOM 664 C CA . GLY A 1 88 ? -7.391 -11.969 3.299 1 98.62 88 GLY A CA 1
ATOM 665 C C . GLY A 1 88 ? -6.359 -12.727 4.105 1 98.62 88 GLY A C 1
ATOM 666 O O . GLY A 1 88 ? -5.68 -12.156 4.961 1 98.62 88 GLY A O 1
ATOM 667 N N . THR A 1 89 ? -6.324 -14.031 3.861 1 98.81 89 THR A N 1
ATOM 668 C CA . THR A 1 89 ? -5.363 -14.938 4.477 1 98.81 89 THR A CA 1
ATOM 669 C C . THR A 1 89 ? -4.48 -15.586 3.418 1 98.81 89 THR A C 1
ATOM 671 O O . THR A 1 89 ? -4.977 -16.094 2.406 1 98.81 89 THR A O 1
ATOM 674 N N . ALA A 1 90 ? -3.209 -15.594 3.707 1 98.94 90 ALA A N 1
ATOM 675 C CA . ALA A 1 90 ? -2.24 -16.047 2.711 1 98.94 90 ALA A CA 1
ATOM 676 C C . ALA A 1 90 ? -1.567 -17.344 3.152 1 98.94 90 ALA A C 1
ATOM 678 O O . ALA A 1 90 ? -1.485 -17.625 4.348 1 98.94 90 ALA A O 1
ATOM 679 N N . ARG A 1 91 ? -1.094 -18.062 2.23 1 98.88 91 ARG A N 1
ATOM 680 C CA . ARG A 1 91 ? -0.21 -19.203 2.439 1 98.88 91 ARG A CA 1
ATOM 681 C C . ARG A 1 91 ? 0.941 -19.188 1.438 1 98.88 91 ARG A C 1
ATOM 683 O O . ARG A 1 91 ? 0.804 -18.672 0.33 1 98.88 91 ARG A O 1
ATOM 690 N N . ILE A 1 92 ? 2.047 -19.844 1.882 1 98.88 92 ILE A N 1
ATOM 691 C CA . ILE A 1 92 ? 3.213 -19.938 1.014 1 98.88 92 ILE A CA 1
ATOM 692 C C . ILE A 1 92 ? 3.221 -21.312 0.323 1 98.88 92 ILE A C 1
ATOM 694 O O . ILE A 1 92 ? 3.004 -22.328 0.965 1 98.88 92 ILE A O 1
ATOM 698 N N . VAL A 1 93 ? 3.41 -21.234 -0.997 1 98.62 93 VAL A N 1
ATOM 699 C CA . VAL A 1 93 ? 3.574 -22.438 -1.804 1 98.62 93 VAL A CA 1
ATOM 700 C C . VAL A 1 93 ? 4.961 -22.453 -2.438 1 98.62 93 VAL A C 1
ATOM 702 O O . VAL A 1 93 ? 5.363 -21.484 -3.09 1 98.62 93 VAL A O 1
ATOM 705 N N . GLU A 1 94 ? 5.676 -23.578 -2.234 1 98.25 94 GLU A N 1
ATOM 706 C CA . GLU A 1 94 ? 7 -23.688 -2.846 1 98.25 94 GLU A CA 1
ATOM 707 C C . GLU A 1 94 ? 6.895 -23.953 -4.344 1 98.25 94 GLU A C 1
ATOM 709 O O . GLU A 1 94 ? 6.113 -24.797 -4.777 1 98.25 94 GLU A O 1
ATOM 714 N N . GLY A 1 95 ? 7.719 -23.125 -5.098 1 98.12 95 GLY A N 1
ATOM 715 C CA . GLY A 1 95 ? 7.75 -23.312 -6.539 1 98.12 95 GLY A CA 1
ATOM 716 C C . GLY A 1 95 ? 6.711 -22.469 -7.27 1 98.12 95 GLY A C 1
ATOM 717 O O . GLY A 1 95 ? 5.832 -21.875 -6.641 1 98.12 95 GLY A O 1
ATOM 718 N N . GLY A 1 96 ? 6.895 -22.344 -8.617 1 98.25 96 GLY A N 1
ATOM 719 C CA . GLY A 1 96 ? 5.922 -21.688 -9.477 1 98.25 96 GLY A CA 1
ATOM 720 C C . GLY A 1 96 ? 6.223 -20.219 -9.711 1 98.25 96 GLY A C 1
ATOM 721 O O . GLY A 1 96 ? 5.598 -19.594 -10.562 1 98.25 96 GLY A O 1
ATOM 722 N N . ALA A 1 97 ? 7.199 -19.734 -8.961 1 98.56 97 ALA A N 1
ATOM 723 C CA . ALA A 1 97 ? 7.473 -18.297 -9.047 1 98.56 97 ALA A CA 1
ATOM 724 C C . ALA A 1 97 ? 7.973 -17.922 -10.438 1 98.56 97 ALA A C 1
ATOM 726 O O . ALA A 1 97 ? 7.539 -16.922 -11.016 1 98.56 97 ALA A O 1
ATOM 727 N N . LYS A 1 98 ? 8.883 -18.75 -10.938 1 97.88 98 LYS A N 1
ATOM 728 C CA . LYS A 1 98 ? 9.461 -18.453 -12.242 1 97.88 98 LYS A CA 1
ATOM 729 C C . LYS A 1 98 ? 8.375 -18.344 -13.312 1 97.88 98 LYS A C 1
ATOM 731 O O . LYS A 1 98 ? 8.344 -17.375 -14.078 1 97.88 98 LYS A O 1
ATOM 736 N N . ASP A 1 99 ? 7.473 -19.266 -13.406 1 97.75 99 ASP A N 1
ATOM 737 C CA . ASP A 1 99 ? 6.414 -19.297 -14.414 1 97.75 99 ASP A CA 1
ATOM 738 C C . ASP A 1 99 ? 5.469 -18.109 -14.25 1 97.75 99 ASP A C 1
ATOM 740 O O . ASP A 1 99 ? 5.094 -17.469 -15.227 1 97.75 99 ASP A O 1
ATOM 744 N N . LEU A 1 100 ? 5.082 -17.828 -13.023 1 98.62 100 LEU A N 1
ATOM 745 C CA . LEU A 1 100 ? 4.168 -16.719 -12.789 1 98.62 100 LEU A CA 1
ATOM 746 C C . LEU A 1 100 ? 4.832 -15.391 -13.156 1 98.62 100 LEU A C 1
ATOM 748 O O . LEU A 1 100 ? 4.207 -14.531 -13.781 1 98.62 100 LEU A O 1
ATOM 752 N N . LEU A 1 101 ? 6.105 -15.25 -12.75 1 98.56 101 LEU A N 1
ATOM 753 C CA . LEU A 1 101 ? 6.805 -14.008 -13.047 1 98.56 101 LEU A CA 1
ATOM 754 C C . LEU A 1 101 ? 6.965 -13.82 -14.555 1 98.56 101 LEU A C 1
ATOM 756 O O . LEU A 1 101 ? 6.879 -12.695 -15.055 1 98.56 101 LEU A O 1
ATOM 760 N N . LYS A 1 102 ? 7.242 -14.883 -15.25 1 97.5 102 LYS A N 1
ATOM 761 C CA . LYS A 1 102 ? 7.32 -14.812 -16.703 1 97.5 102 LYS A CA 1
ATOM 762 C C . LYS A 1 102 ? 6.008 -14.312 -17.297 1 97.5 102 LYS A C 1
ATOM 764 O O . LYS A 1 102 ? 6.008 -13.445 -18.188 1 97.5 102 LYS A O 1
ATOM 769 N N . ARG A 1 103 ? 4.922 -14.836 -16.875 1 97.88 103 ARG A N 1
ATOM 770 C CA . ARG A 1 103 ? 3.607 -14.414 -17.344 1 97.88 103 ARG A CA 1
ATOM 771 C C . ARG A 1 103 ? 3.346 -12.953 -17 1 97.88 103 ARG A C 1
ATOM 773 O O . ARG A 1 103 ? 2.932 -12.172 -17.875 1 97.88 103 ARG A O 1
ATOM 780 N N . LEU A 1 104 ? 3.58 -12.508 -15.766 1 98.38 104 LEU A N 1
ATOM 781 C CA . LEU A 1 104 ? 3.303 -11.148 -15.305 1 98.38 104 LEU A CA 1
ATOM 782 C C . LEU A 1 104 ? 4.203 -10.141 -16.016 1 98.38 104 LEU A C 1
ATOM 784 O O . LEU A 1 104 ? 3.783 -9.016 -16.281 1 98.38 104 LEU A O 1
ATOM 788 N N . ALA A 1 105 ? 5.418 -10.617 -16.297 1 97.94 105 ALA A N 1
ATOM 789 C CA . ALA A 1 105 ? 6.371 -9.711 -16.938 1 97.94 105 ALA A CA 1
ATOM 790 C C . ALA A 1 105 ? 5.883 -9.297 -18.328 1 97.94 105 ALA A C 1
ATOM 792 O O . ALA A 1 105 ? 6.188 -8.203 -18.797 1 97.94 105 ALA A O 1
ATOM 793 N N . GLN A 1 106 ? 5.133 -10.133 -19 1 96.62 106 GLN A N 1
ATOM 794 C CA . GLN A 1 106 ? 4.594 -9.812 -20.312 1 96.62 106 GLN A CA 1
ATOM 795 C C . GLN A 1 106 ? 3.701 -8.578 -20.25 1 96.62 106 GLN A C 1
ATOM 797 O O . GLN A 1 106 ? 3.57 -7.848 -21.234 1 96.62 106 GLN A O 1
ATOM 802 N N . THR A 1 107 ? 3.129 -8.383 -19.094 1 96 107 THR A N 1
ATOM 803 C CA . THR A 1 107 ? 2.176 -7.293 -18.906 1 96 107 THR A CA 1
ATOM 804 C C . THR A 1 107 ? 2.83 -6.117 -18.172 1 96 107 THR A C 1
ATOM 806 O O . THR A 1 107 ? 2.582 -4.957 -18.516 1 96 107 THR A O 1
ATOM 809 N N . LEU A 1 108 ? 3.723 -6.359 -17.219 1 97.19 108 LEU A N 1
ATOM 810 C CA . LEU A 1 108 ? 4.066 -5.352 -16.234 1 97.19 108 LEU A CA 1
ATOM 811 C C . LEU A 1 108 ? 5.516 -4.902 -16.391 1 97.19 108 LEU A C 1
ATOM 813 O O . LEU A 1 108 ? 5.949 -3.951 -15.734 1 97.19 108 LEU A O 1
ATOM 817 N N . ALA A 1 109 ? 6.242 -5.598 -17.203 1 96.88 109 ALA A N 1
ATOM 818 C CA . ALA A 1 109 ? 7.633 -5.211 -17.438 1 96.88 109 ALA A CA 1
ATOM 819 C C . ALA A 1 109 ? 7.852 -4.777 -18.875 1 96.88 109 ALA A C 1
ATOM 821 O O . ALA A 1 109 ? 7.055 -5.105 -19.766 1 96.88 109 ALA A O 1
ATOM 822 N N . ALA A 1 110 ? 8.953 -4.059 -19.062 1 93.81 110 ALA A N 1
ATOM 823 C CA . ALA A 1 110 ? 9.344 -3.732 -20.438 1 93.81 110 ALA A CA 1
ATOM 824 C C . ALA A 1 110 ? 9.641 -4.996 -21.234 1 93.81 110 ALA A C 1
ATOM 826 O O . ALA A 1 110 ? 10.172 -5.969 -20.703 1 93.81 110 ALA A O 1
ATOM 827 N N . PRO A 1 111 ? 9.25 -4.961 -22.516 1 90.12 111 PRO A N 1
ATOM 828 C CA . PRO A 1 111 ? 9.445 -6.152 -23.359 1 90.12 111 PRO A CA 1
ATOM 829 C C . PRO A 1 111 ? 10.883 -6.66 -23.328 1 90.12 111 PRO A C 1
ATOM 831 O O . PRO A 1 111 ? 11.117 -7.867 -23.438 1 90.12 111 PRO A O 1
ATOM 834 N N . ASP A 1 112 ? 11.789 -5.785 -23.062 1 91.25 112 ASP A N 1
ATOM 835 C CA . ASP A 1 112 ? 13.203 -6.168 -23.109 1 91.25 112 ASP A CA 1
ATOM 836 C C . ASP A 1 112 ? 13.789 -6.27 -21.703 1 91.25 112 ASP A C 1
ATOM 838 O O . ASP A 1 112 ? 15.008 -6.203 -21.531 1 91.25 112 ASP A O 1
ATOM 842 N N . SER A 1 113 ? 12.945 -6.469 -20.781 1 92.5 113 SER A N 1
ATOM 843 C CA . SER A 1 113 ? 13.406 -6.465 -19.391 1 92.5 113 SER A CA 1
ATOM 844 C C . SER A 1 113 ? 14.273 -7.684 -19.094 1 92.5 113 SER A C 1
ATOM 846 O O . SER A 1 113 ? 15.141 -7.633 -18.219 1 92.5 113 SER A O 1
ATOM 848 N N . GLY A 1 114 ? 14 -8.859 -19.781 1 94.19 114 GLY A N 1
ATOM 849 C CA . GLY A 1 114 ? 14.703 -10.102 -19.5 1 94.19 114 GLY A CA 1
ATOM 850 C C . GLY A 1 114 ? 14.32 -10.719 -18.156 1 94.19 114 GLY A C 1
ATOM 851 O O . GLY A 1 114 ? 15.062 -11.531 -17.609 1 94.19 114 GLY A O 1
ATOM 852 N N . PHE A 1 115 ? 13.234 -10.227 -17.656 1 96.38 115 PHE A N 1
ATOM 853 C CA . PHE A 1 115 ? 12.805 -10.719 -16.344 1 96.38 115 PHE A CA 1
ATOM 854 C C . PHE A 1 115 ? 11.688 -11.742 -16.5 1 96.38 115 PHE A C 1
ATOM 856 O O . PHE A 1 115 ? 10.766 -11.562 -17.297 1 96.38 115 PHE A O 1
ATOM 863 N N . PRO A 1 116 ? 11.781 -12.883 -15.656 1 97.38 116 PRO A N 1
ATOM 864 C CA . PRO A 1 116 ? 12.891 -13.234 -14.773 1 97.38 116 PRO A CA 1
ATOM 865 C C . PRO A 1 116 ? 14.078 -13.836 -15.531 1 97.38 116 PRO A C 1
ATOM 867 O O . PRO A 1 116 ? 13.922 -14.281 -16.672 1 97.38 116 PRO A O 1
ATOM 870 N N . PRO A 1 117 ? 15.227 -13.844 -14.93 1 95.94 117 PRO A N 1
ATOM 871 C CA . PRO A 1 117 ? 16.359 -14.492 -15.594 1 95.94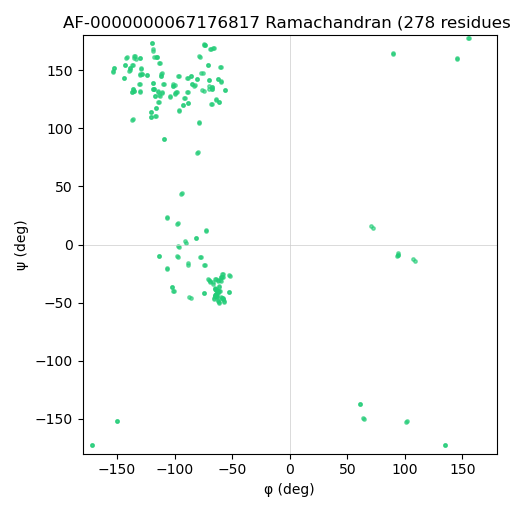 117 PRO A CA 1
ATOM 872 C C . PRO A 1 117 ? 16.109 -15.969 -15.867 1 95.94 117 PRO A C 1
ATOM 874 O O . PRO A 1 117 ? 15.359 -16.625 -15.141 1 95.94 117 PRO A O 1
ATOM 877 N N . GLU A 1 118 ? 16.797 -16.391 -16.906 1 94.44 118 GLU A N 1
ATOM 878 C CA . GLU A 1 118 ? 16.594 -17.781 -17.312 1 94.44 118 GLU A CA 1
ATOM 879 C C . GLU A 1 118 ? 16.969 -18.75 -16.188 1 94.44 118 GLU A C 1
ATOM 881 O O . GLU A 1 118 ? 16.359 -19.812 -16.047 1 94.44 118 GLU A O 1
ATOM 886 N N . ASP A 1 119 ? 17.906 -18.391 -15.375 1 96.69 119 ASP A N 1
ATOM 887 C CA . ASP A 1 119 ? 18.375 -19.281 -14.32 1 96.69 119 ASP A CA 1
ATOM 888 C C . ASP A 1 119 ? 17.688 -18.953 -12.992 1 96.69 119 ASP A C 1
ATOM 890 O O . ASP A 1 119 ? 18.188 -19.312 -11.922 1 96.69 119 ASP A O 1
ATOM 894 N N . ALA A 1 120 ? 16.625 -18.266 -13.148 1 96.94 120 ALA A N 1
ATOM 895 C CA . ALA A 1 120 ? 15.898 -17.922 -11.922 1 96.94 120 ALA A CA 1
ATOM 896 C C . ALA A 1 120 ? 15.469 -19.188 -11.18 1 96.94 120 ALA A C 1
ATOM 898 O O . ALA A 1 120 ? 15.07 -20.188 -11.797 1 96.94 120 ALA A O 1
ATOM 899 N N . PRO A 1 121 ? 15.562 -19.188 -9.844 1 97.19 121 PRO A N 1
ATOM 900 C CA . PRO A 1 121 ? 15.07 -20.344 -9.07 1 97.19 121 PRO A CA 1
ATOM 901 C C . PRO A 1 121 ? 13.562 -20.5 -9.164 1 97.19 121 PRO A C 1
ATOM 903 O O . PRO A 1 121 ? 12.859 -19.609 -9.648 1 97.19 121 PRO A O 1
ATOM 906 N N . GLU A 1 122 ? 13.047 -21.641 -8.68 1 97.31 122 GLU A N 1
ATOM 907 C CA . GLU A 1 122 ? 11.617 -21.922 -8.688 1 97.31 122 GLU A CA 1
ATOM 908 C C . GLU A 1 122 ? 10.875 -21.031 -7.691 1 97.31 122 GLU A C 1
ATOM 910 O O . GLU A 1 122 ? 9.688 -20.75 -7.867 1 97.31 122 GLU A O 1
ATOM 915 N N . GLY A 1 123 ? 11.57 -20.688 -6.648 1 98.19 123 GLY A N 1
ATOM 916 C CA . GLY A 1 123 ? 11.078 -19.688 -5.719 1 98.19 123 GLY A CA 1
ATOM 917 C C . GLY A 1 123 ? 9.812 -20.094 -5.004 1 98.19 123 GLY A C 1
ATOM 918 O O . GLY A 1 123 ? 9.648 -21.266 -4.637 1 98.19 123 GLY A O 1
ATOM 919 N N . TRP A 1 124 ? 8.945 -19.078 -4.648 1 98.75 124 TRP A N 1
ATOM 920 C CA . TRP A 1 124 ? 7.742 -19.25 -3.846 1 98.75 124 TRP A CA 1
ATOM 921 C C . TRP A 1 124 ? 6.594 -18.422 -4.406 1 98.75 124 TRP A C 1
ATOM 923 O O . TRP A 1 124 ? 6.816 -17.391 -5.031 1 98.75 124 TRP A O 1
ATOM 933 N N . LEU A 1 125 ? 5.398 -18.938 -4.137 1 98.88 125 LEU A N 1
ATOM 934 C CA . LEU A 1 125 ? 4.188 -18.156 -4.34 1 98.88 125 LEU A CA 1
ATOM 935 C C . LEU A 1 125 ? 3.553 -17.781 -3.004 1 98.88 125 LEU A C 1
ATOM 937 O O . LEU A 1 125 ? 3.545 -18.578 -2.066 1 98.88 125 LEU A O 1
ATOM 941 N N . THR A 1 126 ? 3.113 -16.609 -2.898 1 98.94 126 THR A N 1
ATOM 942 C CA . THR A 1 126 ? 2.115 -16.266 -1.894 1 98.94 126 THR A CA 1
ATOM 943 C C . THR A 1 126 ? 0.711 -16.297 -2.492 1 98.94 126 THR A C 1
ATOM 945 O O . THR A 1 126 ? 0.403 -15.531 -3.41 1 98.94 126 THR A O 1
ATOM 948 N N . ARG A 1 127 ? -0.128 -17.188 -2.027 1 98.94 127 ARG A N 1
ATOM 949 C CA . ARG A 1 127 ? -1.524 -17.266 -2.443 1 98.94 127 ARG A CA 1
ATOM 950 C C . ARG A 1 127 ? -2.449 -16.703 -1.371 1 98.94 127 ARG A C 1
ATOM 952 O O . ARG A 1 127 ? -2.395 -17.125 -0.213 1 98.94 127 ARG A O 1
ATOM 959 N N . ILE A 1 128 ? -3.285 -15.789 -1.769 1 98.94 128 ILE A N 1
ATOM 960 C CA . ILE A 1 128 ? -4.109 -15.047 -0.821 1 98.94 128 ILE A CA 1
ATOM 961 C C . ILE A 1 128 ? -5.586 -15.352 -1.074 1 98.94 128 ILE A C 1
ATOM 963 O O . ILE A 1 128 ? -6.133 -14.969 -2.111 1 98.94 128 ILE A O 1
ATOM 967 N N . ARG A 1 129 ? -6.148 -16.031 -0.184 1 98.75 129 ARG A N 1
ATOM 968 C CA . ARG A 1 129 ? -7.605 -16.125 -0.175 1 98.75 129 ARG A CA 1
ATOM 969 C C . ARG A 1 129 ? -8.242 -14.789 0.158 1 98.75 129 ARG A C 1
ATOM 971 O O . ARG A 1 129 ? -7.859 -14.133 1.131 1 98.75 129 ARG A O 1
ATOM 978 N N . ILE A 1 130 ? -9.273 -14.406 -0.623 1 98.5 130 ILE A N 1
ATOM 979 C CA . ILE A 1 130 ? -9.906 -13.109 -0.443 1 98.5 130 ILE A CA 1
ATOM 980 C C . ILE A 1 130 ? -11.031 -13.211 0.584 1 98.5 130 ILE A C 1
ATOM 982 O O . ILE A 1 130 ? -11.969 -13.992 0.406 1 98.5 130 ILE A O 1
ATOM 986 N N . ASP A 1 131 ? -10.938 -12.453 1.62 1 97.81 131 ASP A N 1
ATOM 987 C CA . ASP A 1 131 ? -11.977 -12.445 2.643 1 97.81 131 ASP A CA 1
ATOM 988 C C . ASP A 1 131 ? -12.898 -11.234 2.479 1 97.81 131 ASP A C 1
ATOM 990 O O . ASP A 1 131 ? -14.109 -11.336 2.693 1 97.81 131 ASP A O 1
ATOM 994 N N . LYS A 1 132 ? -12.375 -10.094 2.164 1 97.56 132 LYS A N 1
ATOM 995 C CA . LYS A 1 132 ? -13.141 -8.867 2.012 1 97.56 132 LYS A CA 1
ATOM 996 C C . LYS A 1 132 ? -12.57 -8 0.891 1 97.56 132 LYS A C 1
ATOM 998 O O . LYS A 1 132 ? -11.352 -7.934 0.705 1 97.56 132 LYS A O 1
ATOM 1003 N N . VAL A 1 133 ? -13.414 -7.348 0.177 1 98.19 133 VAL A N 1
ATOM 1004 C CA . VAL A 1 133 ? -13.055 -6.414 -0.886 1 98.19 133 VAL A CA 1
ATOM 1005 C C . VAL A 1 133 ? -13.578 -5.02 -0.549 1 98.19 133 VAL A C 1
ATOM 1007 O O . VAL A 1 133 ? -14.703 -4.875 -0.063 1 98.19 133 VAL A O 1
ATOM 1010 N N . GLY A 1 134 ? -12.789 -4.059 -0.705 1 97.62 134 GLY A N 1
ATOM 1011 C CA . GLY A 1 134 ? -13.156 -2.664 -0.507 1 97.62 134 GLY A CA 1
ATOM 1012 C C . GLY A 1 134 ? -12.375 -1.711 -1.393 1 97.62 134 GLY A C 1
ATOM 1013 O O . GLY A 1 134 ? -11.969 -2.074 -2.498 1 97.62 134 GLY A O 1
ATOM 1014 N N . GLY A 1 135 ? -12.188 -0.444 -0.906 1 97.56 135 GLY A N 1
ATOM 1015 C CA . GLY A 1 135 ? -11.516 0.598 -1.668 1 97.56 135 GLY A CA 1
ATOM 1016 C C . GLY A 1 135 ? -12.477 1.581 -2.307 1 97.56 135 GLY A C 1
ATOM 1017 O O . GLY A 1 135 ? -13.508 1.92 -1.721 1 97.56 135 GLY A O 1
ATOM 1018 N N . VAL A 1 136 ? -12.047 2.152 -3.395 1 97.5 136 VAL A N 1
ATOM 1019 C CA . VAL A 1 136 ? -12.836 3.129 -4.137 1 97.5 136 VAL A CA 1
ATOM 1020 C C . VAL A 1 136 ? -13.062 2.635 -5.562 1 97.5 136 VAL A C 1
ATOM 1022 O O . VAL A 1 136 ? -12.117 2.535 -6.348 1 97.5 136 VAL A O 1
ATOM 1025 N N . GLY A 1 137 ? -14.172 2.283 -5.922 1 96.62 137 GLY A N 1
ATOM 1026 C CA . GLY A 1 137 ? -14.523 1.801 -7.25 1 96.62 137 GLY A CA 1
ATOM 1027 C C . GLY A 1 137 ? -15.75 0.907 -7.25 1 96.62 137 GLY A C 1
ATOM 1028 O O . GLY A 1 137 ? -16.375 0.707 -6.211 1 96.62 137 GLY A O 1
ATOM 1029 N N . PRO A 1 138 ? -16.188 0.446 -8.352 1 96.44 138 PRO A N 1
ATOM 1030 C CA . PRO A 1 138 ? -17.422 -0.324 -8.492 1 96.44 138 PRO A CA 1
ATOM 1031 C C . PRO A 1 138 ? -17.312 -1.743 -7.941 1 96.44 138 PRO A C 1
ATOM 1033 O O . PRO A 1 138 ? -18.219 -2.559 -8.125 1 96.44 138 PRO A O 1
ATOM 1036 N N . TRP A 1 139 ? -16.297 -2.049 -7.227 1 93.75 139 TRP A N 1
ATOM 1037 C CA . TRP A 1 139 ? -16.125 -3.35 -6.586 1 93.75 139 TRP A CA 1
ATOM 1038 C C . TRP A 1 139 ? -16.578 -3.303 -5.129 1 93.75 139 TRP A C 1
ATOM 1040 O O . TRP A 1 139 ? -16.578 -4.324 -4.438 1 93.75 139 TRP A O 1
ATOM 1050 N N . VAL A 1 140 ? -16.812 -2.043 -4.68 1 81.94 140 VAL A N 1
ATOM 1051 C CA . VAL A 1 140 ? -17.281 -1.903 -3.305 1 81.94 140 VAL A CA 1
ATOM 1052 C C . VAL A 1 140 ? -18.766 -2.213 -3.234 1 81.94 140 VAL A C 1
ATOM 1054 O O . VAL A 1 140 ? -19.562 -1.63 -3.973 1 81.94 140 VAL A O 1
ATOM 1057 N N . SER A 1 141 ? -19.172 -3.408 -2.699 1 63.59 141 SER A N 1
ATOM 1058 C CA . SER A 1 141 ? -20.594 -3.713 -2.594 1 63.59 141 SER A CA 1
ATOM 1059 C C . SER A 1 141 ? -21.188 -3.146 -1.307 1 63.59 141 SER A C 1
ATOM 1061 O O . SER A 1 141 ? -20.484 -2.986 -0.31 1 63.59 141 SER A O 1
ATOM 1063 N N . MET B 1 1 ? 13.719 10.547 12.508 1 94.38 1 MET B N 1
ATOM 1064 C CA . MET B 1 1 ? 14.859 10.641 11.602 1 94.38 1 MET B CA 1
ATOM 1065 C C . MET B 1 1 ? 14.586 11.641 10.484 1 94.38 1 MET B C 1
ATOM 1067 O O . MET B 1 1 ? 13.445 12.055 10.281 1 94.38 1 MET B O 1
ATOM 1071 N N . LYS B 1 2 ? 15.688 11.945 9.812 1 95.56 2 LYS B N 1
ATOM 1072 C CA . LYS B 1 2 ? 15.555 12.852 8.672 1 95.56 2 LYS B CA 1
ATOM 1073 C C . LYS B 1 2 ? 15.578 12.086 7.355 1 95.56 2 LYS B C 1
ATOM 1075 O O . LYS B 1 2 ? 16.375 11.156 7.18 1 95.56 2 LYS B O 1
ATOM 1080 N N . LEU B 1 3 ? 14.68 12.484 6.488 1 97.44 3 LEU B N 1
ATOM 1081 C CA . LEU B 1 3 ? 14.719 11.961 5.125 1 97.44 3 LEU B CA 1
ATOM 1082 C C . LEU B 1 3 ? 15.922 12.516 4.371 1 97.44 3 LEU B C 1
ATOM 1084 O O . LEU B 1 3 ? 16.297 13.68 4.547 1 97.44 3 LEU B O 1
ATOM 1088 N N . ASN B 1 4 ? 16.516 11.656 3.564 1 97 4 ASN B N 1
ATOM 1089 C CA . ASN B 1 4 ? 17.547 12.203 2.695 1 97 4 ASN B CA 1
ATOM 1090 C C . ASN B 1 4 ? 16.953 13.023 1.559 1 97 4 ASN B C 1
ATOM 1092 O O . ASN B 1 4 ? 15.727 13.07 1.398 1 97 4 ASN B O 1
ATOM 1096 N N . ASP B 1 5 ? 17.781 13.719 0.796 1 97.12 5 ASP B N 1
ATOM 1097 C CA . ASP B 1 5 ? 17.328 14.641 -0.239 1 97.12 5 ASP B CA 1
ATOM 1098 C C . ASP B 1 5 ? 16.516 13.906 -1.305 1 97.12 5 ASP B C 1
ATOM 1100 O O . ASP B 1 5 ? 15.523 14.438 -1.811 1 97.12 5 ASP B O 1
ATOM 1104 N N . ALA B 1 6 ? 16.906 12.719 -1.688 1 97.75 6 ALA B N 1
ATOM 1105 C CA . ALA B 1 6 ? 16.219 11.953 -2.729 1 97.75 6 ALA B CA 1
ATOM 1106 C C . ALA B 1 6 ? 14.797 11.609 -2.303 1 97.75 6 ALA B C 1
ATOM 1108 O O . ALA B 1 6 ? 13.859 11.703 -3.102 1 97.75 6 ALA B O 1
ATOM 1109 N N . ALA B 1 7 ? 14.641 11.156 -1.022 1 98.25 7 ALA B N 1
ATOM 1110 C CA . ALA B 1 7 ? 13.312 10.836 -0.507 1 98.25 7 ALA B CA 1
ATOM 1111 C C . ALA B 1 7 ? 12.43 12.078 -0.451 1 98.25 7 ALA B C 1
ATOM 1113 O O . ALA B 1 7 ? 11.242 12.023 -0.793 1 98.25 7 ALA B O 1
ATOM 1114 N N . ARG B 1 8 ? 13 13.172 -0.012 1 98 8 ARG B N 1
ATOM 1115 C CA . ARG B 1 8 ? 12.273 14.438 0.038 1 98 8 ARG B CA 1
ATOM 1116 C C . ARG B 1 8 ? 11.797 14.852 -1.349 1 98 8 ARG B C 1
ATOM 1118 O O . ARG B 1 8 ? 10.648 15.266 -1.514 1 98 8 ARG B O 1
ATOM 1125 N N . GLU B 1 9 ? 12.664 14.742 -2.303 1 97.44 9 GLU B N 1
ATOM 1126 C CA . GLU B 1 9 ? 12.32 15.078 -3.68 1 97.44 9 GLU B CA 1
ATOM 1127 C C . GLU B 1 9 ? 11.25 14.141 -4.227 1 97.44 9 GLU B C 1
ATOM 1129 O O . GLU B 1 9 ? 10.367 14.57 -4.969 1 97.44 9 GLU B O 1
ATOM 1134 N N . PHE B 1 10 ? 11.375 12.898 -3.852 1 97.81 10 PHE B N 1
ATOM 1135 C CA . PHE B 1 10 ? 10.43 11.883 -4.309 1 97.81 10 PHE B CA 1
ATOM 1136 C C . PHE B 1 10 ? 9.023 12.195 -3.82 1 97.81 10 PHE B C 1
ATOM 1138 O O . PHE B 1 10 ? 8.047 12.039 -4.562 1 97.81 10 PHE B O 1
ATOM 1145 N N . ILE B 1 11 ? 8.867 12.672 -2.531 1 98.19 11 ILE B N 1
ATOM 1146 C CA . ILE B 1 11 ? 7.57 13.047 -1.977 1 98.19 11 ILE B CA 1
ATOM 1147 C C . ILE B 1 11 ? 7.117 14.375 -2.574 1 98.19 11 ILE B C 1
ATOM 1149 O O . ILE B 1 11 ? 5.934 14.555 -2.885 1 98.19 11 ILE B O 1
ATOM 1153 N N . GLY B 1 12 ? 8.109 15.297 -2.684 1 97.5 12 GLY B N 1
ATOM 1154 C CA . GLY B 1 12 ? 7.828 16.609 -3.242 1 97.5 12 GLY B CA 1
ATOM 1155 C C . GLY B 1 12 ? 6.793 17.391 -2.449 1 97.5 12 GLY B C 1
ATOM 1156 O O . GLY B 1 12 ? 6.863 17.453 -1.221 1 97.5 12 GLY B O 1
ATOM 1157 N N . ASN B 1 13 ? 5.852 18.062 -3.154 1 97.44 13 ASN B N 1
ATOM 1158 C CA . ASN B 1 13 ? 4.832 18.875 -2.506 1 97.44 13 ASN B CA 1
ATOM 1159 C C . ASN B 1 13 ? 3.672 18.031 -1.999 1 97.44 13 ASN B C 1
ATOM 1161 O O . ASN B 1 13 ? 2.662 18.562 -1.533 1 97.44 13 ASN B O 1
ATOM 1165 N N . GLY B 1 14 ? 3.764 16.719 -2.09 1 98 14 GLY B N 1
ATOM 1166 C CA . GLY B 1 14 ? 2.752 15.75 -1.704 1 98 14 GLY B CA 1
ATOM 1167 C C . GLY B 1 14 ? 2.723 14.531 -2.605 1 98 14 GLY B C 1
ATOM 1168 O O . GLY B 1 14 ? 3.205 14.578 -3.74 1 98 14 GLY B O 1
ATOM 1169 N N . ALA B 1 15 ? 2.162 13.492 -2.111 1 97.75 15 ALA B N 1
ATOM 1170 C CA . ALA B 1 15 ? 2.139 12.25 -2.885 1 97.75 15 ALA B CA 1
ATOM 1171 C C . ALA B 1 15 ? 0.935 11.391 -2.508 1 97.75 15 ALA B C 1
ATOM 1173 O O . ALA B 1 15 ? 0.444 11.461 -1.378 1 97.75 15 ALA B O 1
ATOM 1174 N N . ASP B 1 16 ? 0.459 10.57 -3.479 1 97.56 16 ASP B N 1
ATOM 1175 C CA . ASP B 1 16 ? -0.395 9.43 -3.164 1 97.56 16 ASP B CA 1
ATOM 1176 C C . ASP B 1 16 ? 0.379 8.359 -2.396 1 97.56 16 ASP B C 1
ATOM 1178 O O . ASP B 1 16 ? 1.53 8.062 -2.723 1 97.56 16 ASP B O 1
ATOM 1182 N N . ALA B 1 17 ? -0.251 7.867 -1.396 1 98.56 17 ALA B N 1
ATOM 1183 C CA . ALA B 1 17 ? 0.427 6.871 -0.571 1 98.56 17 ALA B CA 1
ATOM 1184 C C . ALA B 1 17 ? -0.547 5.793 -0.103 1 98.56 17 ALA B C 1
ATOM 1186 O O . ALA B 1 17 ? -1.762 6.012 -0.084 1 98.56 17 ALA B O 1
ATOM 1187 N N . THR B 1 18 ? -0.038 4.598 0.184 1 98.88 18 THR B N 1
ATOM 1188 C CA . THR B 1 18 ? -0.758 3.617 0.986 1 98.88 18 THR B CA 1
ATOM 1189 C C . THR B 1 18 ? -0.388 3.746 2.461 1 98.88 18 THR B C 1
ATOM 1191 O O . THR B 1 18 ? 0.787 3.646 2.822 1 98.88 18 THR B O 1
ATOM 1194 N N . LEU B 1 19 ? -1.367 4.023 3.277 1 98.94 19 LEU B N 1
ATOM 1195 C CA . LEU B 1 19 ? -1.202 4.012 4.727 1 98.94 19 LEU B CA 1
ATOM 1196 C C . LEU B 1 19 ? -1.73 2.713 5.324 1 98.94 19 LEU B C 1
ATOM 1198 O O . LEU B 1 19 ? -2.857 2.305 5.035 1 98.94 19 LEU B O 1
ATOM 1202 N N . VAL B 1 20 ? -0.887 2.113 6.133 1 99 20 VAL B N 1
ATOM 1203 C CA . VAL B 1 20 ? -1.263 0.864 6.785 1 99 20 VAL B CA 1
ATOM 1204 C C . VAL B 1 20 ? -1.374 1.083 8.289 1 99 20 VAL B C 1
ATOM 1206 O O . VAL B 1 20 ? -0.436 1.573 8.93 1 99 20 VAL B O 1
ATOM 1209 N N . THR B 1 21 ? -2.477 0.804 8.812 1 98.94 21 THR B N 1
ATOM 1210 C CA . THR B 1 21 ? -2.734 0.783 10.25 1 98.94 21 THR B CA 1
ATOM 1211 C C . THR B 1 21 ? -3.172 -0.608 10.695 1 98.94 21 THR B C 1
ATOM 1213 O O . THR B 1 21 ? -3.279 -1.525 9.883 1 98.94 21 THR B O 1
ATOM 1216 N N . LEU B 1 22 ? -3.305 -0.787 12.023 1 98.94 22 LEU B N 1
ATOM 1217 C CA . LEU B 1 22 ? -3.6 -2.109 12.555 1 98.94 22 LEU B CA 1
ATOM 1218 C C . LEU B 1 22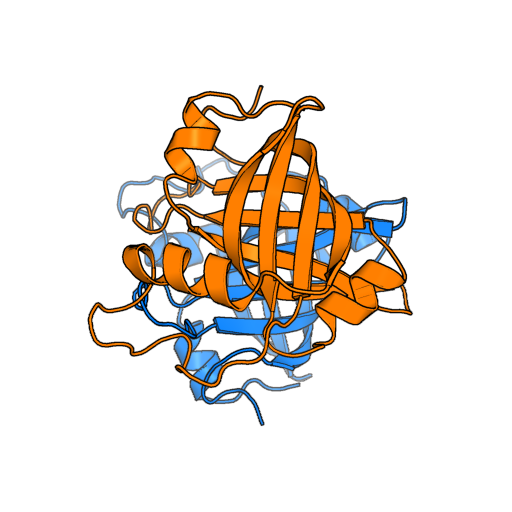 ? -4.992 -2.148 13.18 1 98.94 22 LEU B C 1
ATOM 1220 O O . LEU B 1 22 ? -5.324 -1.312 14.023 1 98.94 22 LEU B O 1
ATOM 1224 N N . ASN B 1 23 ? -5.777 -3.137 12.766 1 98.81 23 ASN B N 1
ATOM 1225 C CA . ASN B 1 23 ? -7.098 -3.367 13.336 1 98.81 23 ASN B CA 1
ATOM 1226 C C . ASN B 1 23 ? -7.012 -3.867 14.773 1 98.81 23 ASN B C 1
ATOM 1228 O O . ASN B 1 23 ? -5.941 -4.266 15.234 1 98.81 23 ASN B O 1
ATOM 1232 N N . PRO B 1 24 ? -8.172 -3.883 15.5 1 98.69 24 PRO B N 1
ATOM 1233 C CA . PRO B 1 24 ? -8.148 -4.348 16.891 1 98.69 24 PRO B CA 1
ATOM 1234 C C . PRO B 1 24 ? -7.637 -5.781 17.016 1 98.69 24 PRO B C 1
ATOM 1236 O O . PRO B 1 24 ? -7.023 -6.129 18.031 1 98.69 24 PRO B O 1
ATOM 1239 N N . ASP B 1 25 ? -7.789 -6.598 16.047 1 98.38 25 ASP B N 1
ATOM 1240 C CA . ASP B 1 25 ? -7.355 -7.988 16.109 1 98.38 25 ASP B CA 1
ATOM 1241 C C . ASP B 1 25 ? -5.922 -8.141 15.609 1 98.38 25 ASP B C 1
ATOM 1243 O O . ASP B 1 25 ? -5.438 -9.258 15.422 1 98.38 25 ASP B O 1
ATOM 1247 N N . GLY B 1 26 ? -5.305 -7.066 15.25 1 98.56 26 GLY B N 1
ATOM 1248 C CA . GLY B 1 26 ? -3.912 -7.062 14.828 1 98.56 26 GLY B CA 1
ATOM 1249 C C . GLY B 1 26 ? -3.748 -7.172 13.328 1 98.56 26 GLY B C 1
ATOM 1250 O O . GLY B 1 26 ? -2.637 -7.035 12.805 1 98.56 26 GLY B O 1
ATOM 1251 N N . SER B 1 27 ? -4.816 -7.438 12.602 1 98.81 27 SER B N 1
ATOM 1252 C CA . SER B 1 27 ? -4.73 -7.523 11.141 1 98.81 27 SER B CA 1
ATOM 1253 C C . SER B 1 27 ? -4.504 -6.148 10.523 1 98.81 27 SER B C 1
ATOM 1255 O O . SER B 1 27 ? -4.855 -5.129 11.117 1 98.81 27 SER B O 1
ATOM 1257 N N . PRO B 1 28 ? -3.91 -6.121 9.359 1 98.88 28 PRO B N 1
ATOM 1258 C CA . PRO B 1 28 ? -3.604 -4.824 8.742 1 98.88 28 PRO B CA 1
ATOM 1259 C C . PRO B 1 28 ? -4.809 -4.207 8.039 1 98.88 28 PRO B C 1
ATOM 1261 O O . PRO B 1 28 ? -5.629 -4.926 7.469 1 98.88 28 PRO B O 1
ATOM 1264 N N . GLN B 1 29 ? -4.938 -2.969 8.117 1 98.81 29 GLN B N 1
ATOM 1265 C CA . GLN B 1 29 ? -5.859 -2.139 7.348 1 98.81 29 GLN B CA 1
ATOM 1266 C C . GLN B 1 29 ? -5.105 -1.16 6.449 1 98.81 29 GLN B C 1
ATOM 1268 O O . GLN B 1 29 ? -4.32 -0.343 6.938 1 98.81 29 GLN B O 1
ATOM 1273 N N . ALA B 1 30 ? -5.262 -1.275 5.117 1 98.88 30 ALA B N 1
ATOM 1274 C CA . ALA B 1 30 ? -4.543 -0.442 4.156 1 98.88 30 ALA B CA 1
ATOM 1275 C C . ALA B 1 30 ? -5.5 0.464 3.389 1 98.88 30 ALA B C 1
ATOM 1277 O O . ALA B 1 30 ? -6.539 0.01 2.904 1 98.88 30 ALA B O 1
ATOM 1278 N N . THR B 1 31 ? -5.176 1.726 3.305 1 98.31 31 THR B N 1
ATOM 1279 C CA . THR B 1 31 ? -5.977 2.707 2.582 1 98.31 31 THR B CA 1
ATOM 1280 C C . THR B 1 31 ? -5.086 3.664 1.799 1 98.31 31 THR B C 1
ATOM 1282 O O . THR B 1 31 ? -3.93 3.885 2.168 1 98.31 31 THR B O 1
ATOM 1285 N N . LEU B 1 32 ? -5.582 4.164 0.69 1 98.12 32 LEU B N 1
ATOM 1286 C CA . LEU B 1 32 ? -4.855 5.203 -0.026 1 98.12 32 LEU B CA 1
ATOM 1287 C C . LEU B 1 32 ? -5.133 6.574 0.58 1 98.12 32 LEU B C 1
ATOM 1289 O O . LEU B 1 32 ? -6.273 6.891 0.918 1 98.12 32 LEU B O 1
ATOM 1293 N N . VAL B 1 33 ? -4.109 7.359 0.731 1 98.31 33 VAL B N 1
ATOM 1294 C CA . VAL B 1 33 ? -4.195 8.703 1.283 1 98.31 33 VAL B CA 1
ATOM 1295 C C . VAL B 1 33 ? -3.24 9.633 0.533 1 98.31 33 VAL B C 1
ATOM 1297 O O . VAL B 1 33 ? -2.348 9.172 -0.18 1 98.31 33 VAL B O 1
ATOM 1300 N N . TRP B 1 34 ? -3.494 10.945 0.655 1 98.62 34 TRP B N 1
ATOM 1301 C CA . TRP B 1 34 ? -2.475 11.93 0.321 1 98.62 34 TRP B CA 1
ATOM 1302 C C . TRP B 1 34 ? -1.549 12.18 1.506 1 98.62 34 TRP B C 1
ATOM 1304 O O . TRP B 1 34 ? -2.004 12.281 2.648 1 98.62 34 TRP B O 1
ATOM 1314 N N . VAL B 1 35 ? -0.24 12.289 1.252 1 98.75 35 VAL B N 1
ATOM 1315 C CA . VAL B 1 35 ? 0.692 12.57 2.338 1 98.75 35 VAL B CA 1
ATOM 1316 C C . VAL B 1 35 ? 1.604 13.734 1.949 1 98.75 35 VAL B C 1
ATOM 1318 O O . VAL B 1 35 ? 1.927 13.914 0.772 1 98.75 35 VAL B O 1
ATOM 1321 N N . ALA B 1 36 ? 1.956 14.492 2.889 1 98.75 36 ALA B N 1
ATOM 1322 C CA . ALA B 1 36 ? 3.047 15.461 2.836 1 98.75 36 ALA B CA 1
ATOM 1323 C C . ALA B 1 36 ? 4.145 15.102 3.834 1 98.75 36 ALA B C 1
ATOM 1325 O O . ALA B 1 36 ? 3.949 14.25 4.707 1 98.75 36 ALA B O 1
ATOM 1326 N N . PHE B 1 37 ? 5.305 15.602 3.701 1 98.12 37 PHE B N 1
ATOM 1327 C CA . PHE B 1 37 ? 6.281 15.547 4.781 1 98.12 37 PHE B CA 1
ATOM 1328 C C . PHE B 1 37 ? 6.551 16.938 5.336 1 98.12 37 PHE B C 1
ATOM 1330 O O . PHE B 1 37 ? 6.434 17.938 4.613 1 98.12 37 PHE B O 1
ATOM 1337 N N . GLU B 1 38 ? 6.773 17.047 6.531 1 98.06 38 GLU B N 1
ATOM 1338 C CA . GLU B 1 38 ? 7.125 18.266 7.25 1 98.06 38 GLU B CA 1
ATOM 1339 C C . GLU B 1 38 ? 8.352 18.047 8.141 1 98.06 38 GLU B C 1
ATOM 1341 O O . GLU B 1 38 ? 8.453 17.016 8.82 1 98.06 38 GLU B O 1
ATOM 1346 N N . SER B 1 39 ? 9.227 19.047 8.117 1 97.38 39 SER B N 1
ATOM 1347 C CA . SER B 1 39 ? 10.391 18.984 9 1 97.38 39 SER B CA 1
ATOM 1348 C C . SER B 1 39 ? 10.086 19.609 10.359 1 97.38 39 SER B C 1
ATOM 1350 O O . SER B 1 39 ? 9.469 20.672 10.445 1 97.38 39 SER B O 1
ATOM 1352 N N . THR B 1 40 ? 10.43 18.875 11.391 1 95.5 40 THR B N 1
ATOM 1353 C CA . THR B 1 40 ? 10.312 19.359 12.766 1 95.5 40 THR B CA 1
ATOM 1354 C C . THR B 1 40 ? 11.68 19.391 13.445 1 95.5 40 THR B C 1
ATOM 1356 O O . THR B 1 40 ? 12.656 18.844 12.922 1 95.5 40 THR B O 1
ATOM 1359 N N . PRO B 1 41 ? 11.805 20.016 14.594 1 94.75 41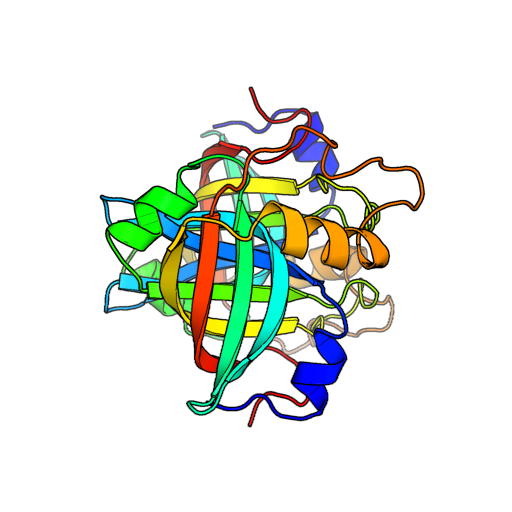 PRO B N 1
ATOM 1360 C CA . PRO B 1 41 ? 13.078 19.984 15.312 1 94.75 41 PRO B CA 1
ATOM 1361 C C . PRO B 1 41 ? 13.539 18.578 15.648 1 94.75 41 PRO B C 1
ATOM 1363 O O . PRO B 1 41 ? 14.742 18.328 15.773 1 94.75 41 PRO B O 1
ATOM 1366 N N . ASP B 1 42 ? 12.664 17.625 15.758 1 94.25 42 ASP B N 1
ATOM 1367 C CA . ASP B 1 42 ? 12.977 16.25 16.172 1 94.25 42 ASP B CA 1
ATOM 1368 C C . ASP B 1 42 ? 13.164 15.352 14.945 1 94.25 42 ASP B C 1
ATOM 1370 O O . ASP B 1 42 ? 13.484 14.172 15.086 1 94.25 42 ASP B O 1
ATOM 1374 N N . GLY B 1 43 ? 12.977 15.93 13.766 1 96.06 43 GLY B N 1
ATOM 1375 C CA . GLY B 1 43 ? 13.086 15.141 12.547 1 96.06 43 GLY B CA 1
ATOM 1376 C C . GLY B 1 43 ? 11.961 15.398 11.562 1 96.06 43 GLY B C 1
ATOM 1377 O O . GLY B 1 43 ? 11.203 16.359 11.727 1 96.06 43 GLY B O 1
ATOM 1378 N N . ASP B 1 44 ? 11.953 14.578 10.508 1 97.56 44 ASP B N 1
ATOM 1379 C CA . ASP B 1 44 ? 10.891 14.688 9.523 1 97.56 44 ASP B CA 1
ATOM 1380 C C . ASP B 1 44 ? 9.695 13.812 9.898 1 97.56 44 ASP B C 1
ATOM 1382 O O . ASP B 1 44 ? 9.867 12.734 10.477 1 97.56 44 ASP B O 1
ATOM 1386 N N . GLU B 1 45 ? 8.547 14.32 9.609 1 98.69 45 GLU B N 1
ATOM 1387 C CA . GLU B 1 45 ? 7.305 13.562 9.766 1 98.69 45 GLU B CA 1
ATOM 1388 C C . GLU B 1 45 ? 6.52 13.508 8.453 1 98.69 45 GLU B C 1
ATOM 1390 O O . GLU B 1 45 ? 6.57 14.445 7.656 1 98.69 45 GLU B O 1
ATOM 1395 N N . LEU B 1 46 ? 5.855 12.391 8.242 1 98.88 46 LEU B N 1
ATOM 1396 C CA . LEU B 1 46 ? 4.773 12.391 7.258 1 98.88 46 LEU B CA 1
ATOM 1397 C C . LEU B 1 46 ? 3.465 12.852 7.891 1 98.88 46 LEU B C 1
ATOM 1399 O O . LEU B 1 46 ? 3.186 12.539 9.055 1 98.88 46 LEU B O 1
ATOM 1403 N N . VAL B 1 47 ? 2.68 13.555 7.109 1 98.94 47 VAL B N 1
ATOM 1404 C CA . VAL B 1 47 ? 1.4 14.039 7.617 1 98.94 47 VAL B CA 1
ATOM 1405 C C . VAL B 1 47 ? 0.307 13.805 6.578 1 98.94 47 VAL B C 1
ATOM 1407 O O . VAL B 1 47 ? 0.5 14.078 5.391 1 98.94 47 VAL B O 1
ATOM 1410 N N . THR B 1 48 ? -0.786 13.25 7.008 1 98.88 48 THR B N 1
ATOM 1411 C CA . THR B 1 48 ? -1.983 13.07 6.195 1 98.88 48 THR B CA 1
ATOM 1412 C C . THR B 1 48 ? -3.217 13.586 6.93 1 98.88 48 THR B C 1
ATOM 1414 O O . THR B 1 48 ? -3.18 13.797 8.141 1 98.88 48 THR B O 1
ATOM 1417 N N . ALA B 1 49 ? -4.305 13.852 6.18 1 98.69 49 ALA B N 1
ATOM 1418 C CA . ALA B 1 49 ? -5.465 14.555 6.719 1 98.69 49 ALA B CA 1
ATOM 1419 C C . ALA B 1 49 ? -6.75 13.781 6.438 1 98.69 49 ALA B C 1
ATOM 1421 O O . ALA B 1 49 ? -6.891 13.156 5.383 1 98.69 49 ALA B O 1
ATOM 1422 N N . HIS B 1 50 ? -7.652 13.898 7.367 1 98.12 50 HIS B N 1
ATOM 1423 C CA . HIS B 1 50 ? -8.93 13.188 7.312 1 98.12 50 HIS B CA 1
ATOM 1424 C C . HIS B 1 50 ? -10.086 14.102 7.715 1 98.12 50 HIS B C 1
ATOM 1426 O O . HIS B 1 50 ? -10.039 14.734 8.773 1 98.12 50 HIS B O 1
ATOM 1432 N N . LEU B 1 51 ? -11.156 14.117 6.895 1 97.25 51 LEU B N 1
ATOM 1433 C CA . LEU B 1 51 ? -12.297 14.977 7.195 1 97.25 51 LEU B CA 1
ATOM 1434 C C . LEU B 1 51 ? -13.297 14.258 8.094 1 97.25 51 LEU B C 1
ATOM 1436 O O . LEU B 1 51 ? -14.188 14.891 8.672 1 97.25 51 LEU B O 1
ATOM 1440 N N . SER B 1 52 ? -13.195 12.938 8.164 1 94.12 52 SER B N 1
ATOM 1441 C CA . SER B 1 52 ? -14.016 12.125 9.055 1 94.12 52 SER B CA 1
ATOM 1442 C C . SER B 1 52 ? -13.18 11.102 9.805 1 94.12 52 SER B C 1
ATOM 1444 O O . SER B 1 52 ? -12.062 10.781 9.391 1 94.12 52 SER B O 1
ATOM 1446 N N . GLU B 1 53 ? -13.773 10.664 10.891 1 93.19 53 GLU B N 1
ATOM 1447 C CA . GLU B 1 53 ? -13.062 9.664 11.688 1 93.19 53 GLU B CA 1
ATOM 1448 C C . GLU B 1 53 ? -13.203 8.273 11.078 1 93.19 53 GLU B C 1
ATOM 1450 O O . GLU B 1 53 ? -13.883 7.41 11.641 1 93.19 53 GLU B O 1
ATOM 1455 N N . HIS B 1 54 ? -12.484 7.996 10.125 1 92.5 54 HIS B N 1
ATOM 1456 C CA . HIS B 1 54 ? -12.469 6.688 9.477 1 92.5 54 HIS B CA 1
ATOM 1457 C C . HIS B 1 54 ? -11.742 5.656 10.336 1 92.5 54 HIS B C 1
ATOM 1459 O O . HIS B 1 54 ? -11.164 6 11.367 1 92.5 54 HIS B O 1
ATOM 1465 N N . LYS B 1 55 ? -11.797 4.504 9.969 1 96.88 55 LYS B N 1
ATOM 1466 C CA . LYS B 1 55 ? -11.211 3.359 10.664 1 96.88 55 LYS B CA 1
ATOM 1467 C C . LYS B 1 55 ? -9.734 3.594 10.953 1 96.88 55 LYS B C 1
ATOM 1469 O O . LYS B 1 55 ? -9.242 3.26 12.039 1 96.88 55 LYS B O 1
ATOM 1474 N N . LYS B 1 56 ? -8.992 4.18 10.008 1 98.25 56 LYS B N 1
ATOM 1475 C CA . LYS B 1 56 ? -7.559 4.398 10.188 1 98.25 56 LYS B CA 1
ATOM 1476 C C . LYS B 1 56 ? -7.285 5.316 11.383 1 98.25 56 LYS B C 1
ATOM 1478 O O . LYS B 1 56 ? -6.289 5.148 12.086 1 98.25 56 LYS B O 1
ATOM 1483 N N . VAL B 1 57 ? -8.141 6.336 11.617 1 98.5 57 VAL B N 1
ATOM 1484 C CA . VAL B 1 57 ? -7.969 7.25 12.734 1 98.5 57 VAL B CA 1
ATOM 1485 C C . VAL B 1 57 ? -8.148 6.496 14.055 1 98.5 57 VAL B C 1
ATOM 1487 O O . VAL B 1 57 ? -7.32 6.609 14.961 1 98.5 57 VAL B O 1
ATOM 1490 N N . ARG B 1 58 ? -9.18 5.691 14.133 1 98.56 58 ARG B N 1
ATOM 1491 C CA . ARG B 1 58 ? -9.422 4.883 15.32 1 98.56 58 ARG B CA 1
ATOM 1492 C C . ARG B 1 58 ? -8.289 3.881 15.539 1 98.56 58 ARG B C 1
ATOM 1494 O O . ARG B 1 58 ? -7.852 3.672 16.672 1 98.56 58 ARG B O 1
ATOM 1501 N N . ASN B 1 59 ? -7.848 3.279 14.484 1 98.88 59 ASN B N 1
ATOM 1502 C CA . ASN B 1 59 ? -6.754 2.32 14.57 1 98.88 59 ASN B CA 1
ATOM 1503 C C . ASN B 1 59 ? -5.5 2.953 15.164 1 98.88 59 ASN B C 1
ATOM 1505 O O . ASN B 1 59 ? -4.867 2.381 16.047 1 98.88 59 ASN B O 1
ATOM 1509 N N . VAL B 1 60 ? -5.148 4.156 14.688 1 98.88 60 VAL B N 1
ATOM 1510 C CA . VAL B 1 60 ? -3.922 4.824 15.117 1 98.88 60 VAL B CA 1
ATOM 1511 C C . VAL B 1 60 ? -4.016 5.172 16.594 1 98.88 60 VAL B C 1
ATOM 1513 O O . VAL B 1 60 ? -3.033 5.059 17.328 1 98.88 60 VAL B O 1
ATOM 1516 N N . ARG B 1 61 ? -5.203 5.574 17.047 1 98.69 61 ARG B N 1
ATOM 1517 C CA . ARG B 1 61 ? -5.379 5.895 18.469 1 98.69 61 ARG B CA 1
ATOM 1518 C C . ARG B 1 61 ? -5.137 4.668 19.344 1 98.69 61 ARG B C 1
ATOM 1520 O O . ARG B 1 61 ? -4.641 4.789 20.453 1 98.69 61 ARG B O 1
ATOM 1527 N N . ARG B 1 62 ? -5.43 3.504 18.812 1 98.75 62 ARG B N 1
ATOM 1528 C CA . ARG B 1 62 ? -5.289 2.262 19.562 1 98.75 62 ARG B CA 1
ATOM 1529 C C . ARG B 1 62 ? -3.873 1.707 19.438 1 98.75 62 ARG B C 1
ATOM 1531 O O . ARG B 1 62 ? -3.305 1.222 20.422 1 98.75 62 ARG B O 1
ATOM 1538 N N . ASP B 1 63 ? -3.326 1.68 18.266 1 98.88 63 ASP B N 1
ATOM 1539 C CA . ASP B 1 63 ? -2.002 1.147 17.953 1 98.88 63 ASP B CA 1
ATOM 1540 C C . ASP B 1 63 ? -1.247 2.074 17 1 98.88 63 ASP B C 1
ATOM 1542 O O . ASP B 1 63 ? -1.602 2.189 15.836 1 98.88 63 ASP B O 1
ATOM 1546 N N . PRO B 1 64 ? -0.255 2.773 17.484 1 98.88 64 PRO B N 1
ATOM 1547 C CA . PRO B 1 64 ? 0.375 3.838 16.703 1 98.88 64 PRO B CA 1
ATOM 1548 C C . PRO B 1 64 ? 1.329 3.301 15.633 1 98.88 64 PRO B C 1
ATOM 1550 O O . PRO B 1 64 ? 1.868 4.074 14.836 1 98.88 64 PRO B O 1
ATOM 1553 N N . ARG B 1 65 ? 1.663 1.988 15.648 1 98.88 65 ARG B N 1
ATOM 1554 C CA . ARG B 1 65 ? 2.58 1.426 14.664 1 98.88 65 ARG B CA 1
ATOM 1555 C C . ARG B 1 65 ? 1.956 1.423 13.273 1 98.88 65 ARG B C 1
ATOM 1557 O O . ARG B 1 65 ? 0.876 0.862 13.07 1 98.88 65 ARG B O 1
ATOM 1564 N N . VAL B 1 66 ? 2.596 2.107 12.281 1 99 66 VAL B N 1
ATOM 1565 C CA . VAL B 1 66 ? 2.055 2.244 10.938 1 99 66 VAL B CA 1
ATOM 1566 C C . VAL B 1 66 ? 3.154 1.981 9.906 1 99 66 VAL B C 1
ATOM 1568 O O . VAL B 1 66 ? 4.34 1.952 10.25 1 99 66 VAL B O 1
ATOM 1571 N N . ALA B 1 67 ? 2.805 1.733 8.75 1 98.94 67 ALA B N 1
ATOM 1572 C CA . ALA B 1 67 ? 3.668 1.726 7.57 1 98.94 67 ALA B CA 1
ATOM 1573 C C . ALA B 1 67 ? 3.068 2.564 6.445 1 98.94 67 ALA B C 1
ATOM 1575 O O . ALA B 1 67 ? 1.851 2.754 6.383 1 98.94 67 ALA B O 1
ATOM 1576 N N . VAL B 1 68 ? 3.852 3.111 5.609 1 98.94 68 VAL B N 1
ATOM 1577 C CA . VAL B 1 68 ? 3.449 3.908 4.457 1 98.94 68 VAL B CA 1
ATOM 1578 C C . VAL B 1 68 ? 4.277 3.51 3.238 1 98.94 68 VAL B C 1
ATOM 1580 O O . VAL B 1 68 ? 5.492 3.318 3.342 1 98.94 68 VAL B O 1
ATOM 1583 N N . THR B 1 69 ? 3.668 3.309 2.104 1 98.88 69 THR B N 1
ATOM 1584 C CA . THR B 1 69 ? 4.414 3.215 0.853 1 98.88 69 THR B CA 1
ATOM 1585 C C . THR B 1 69 ? 3.998 4.32 -0.111 1 98.88 69 THR B C 1
ATOM 1587 O O . THR B 1 69 ? 2.818 4.676 -0.186 1 98.88 69 THR B O 1
ATOM 1590 N N . ILE B 1 70 ? 4.934 4.875 -0.771 1 98.5 70 ILE B N 1
ATOM 1591 C CA . ILE B 1 70 ? 4.754 5.801 -1.883 1 98.5 70 ILE B CA 1
ATOM 1592 C C . ILE B 1 70 ? 5.422 5.242 -3.137 1 98.5 70 ILE B C 1
ATOM 1594 O O . ILE B 1 70 ? 6.648 5.141 -3.203 1 98.5 70 ILE B O 1
ATOM 1598 N N . ALA B 1 71 ? 4.637 4.91 -4.145 1 97.75 71 ALA B N 1
ATOM 1599 C CA . ALA B 1 71 ? 5.156 4.332 -5.383 1 97.75 71 ALA B CA 1
ATOM 1600 C C . ALA B 1 71 ? 5.348 5.41 -6.445 1 97.75 71 ALA B C 1
ATOM 1602 O O . ALA B 1 71 ? 4.559 6.352 -6.535 1 97.75 71 ALA B O 1
ATOM 1603 N N . ASP B 1 72 ? 6.375 5.246 -7.234 1 95.75 72 ASP B N 1
ATOM 1604 C CA . ASP B 1 72 ? 6.578 6.156 -8.359 1 95.75 72 ASP B CA 1
ATOM 1605 C C . ASP B 1 72 ? 5.406 6.094 -9.336 1 95.75 72 ASP B C 1
ATOM 1607 O O . ASP B 1 72 ? 5.086 5.027 -9.867 1 95.75 72 ASP B O 1
ATOM 1611 N N . PRO B 1 73 ? 4.785 7.203 -9.578 1 89.81 73 PRO B N 1
ATOM 1612 C CA . PRO B 1 73 ? 3.58 7.184 -10.414 1 89.81 73 PRO B CA 1
ATOM 1613 C C . PRO B 1 73 ? 3.893 6.984 -11.898 1 89.81 73 PRO B C 1
ATOM 1615 O O . PRO B 1 73 ? 3.002 6.641 -12.68 1 89.81 73 PRO B O 1
ATOM 1618 N N . GLY B 1 74 ? 5.074 7.188 -12.375 1 87 74 GLY B N 1
ATOM 1619 C CA . GLY B 1 74 ? 5.41 7.164 -13.789 1 87 74 GLY B CA 1
ATOM 1620 C C . GLY B 1 74 ? 6.191 5.93 -14.195 1 87 74 GLY B C 1
ATOM 1621 O O . GLY B 1 74 ? 6.312 5.629 -15.383 1 87 74 GLY B O 1
ATOM 1622 N N . LYS B 1 75 ? 6.82 5.273 -13.352 1 87.38 75 LYS B N 1
ATOM 1623 C CA . LYS B 1 75 ? 7.707 4.168 -13.695 1 87.38 75 LYS B CA 1
ATOM 1624 C C . LYS B 1 75 ? 6.973 2.832 -13.633 1 87.38 75 LYS B C 1
ATOM 1626 O O . LYS B 1 75 ? 7.512 1.842 -13.125 1 87.38 75 LYS B O 1
ATOM 1631 N N . VAL B 1 76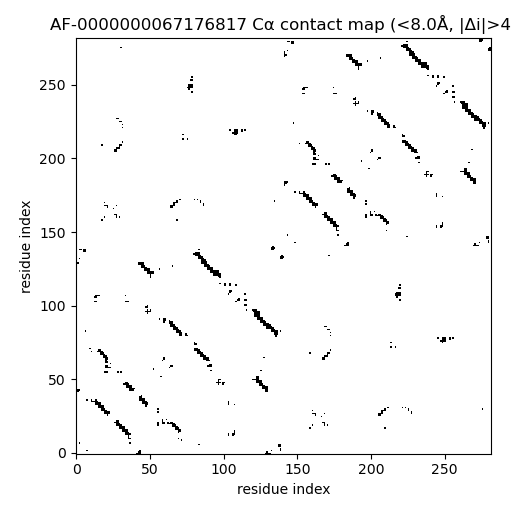 ? 5.781 2.971 -14.227 1 83.31 76 VAL B N 1
ATOM 1632 C CA . VAL B 1 76 ? 5.047 1.729 -14.438 1 83.31 76 VAL B CA 1
ATOM 1633 C C . VAL B 1 76 ? 5.738 0.892 -15.508 1 83.31 76 VAL B C 1
ATOM 1635 O O . VAL B 1 76 ? 6.371 1.436 -16.422 1 83.31 76 VAL B O 1
ATOM 1638 N N . GLY B 1 77 ? 5.895 -0.413 -15.328 1 86.94 77 GLY B N 1
ATOM 1639 C CA . GLY B 1 77 ? 6.504 -1.274 -16.328 1 86.94 77 GLY B CA 1
ATOM 1640 C C . GLY B 1 77 ? 7.906 -1.723 -15.953 1 86.94 77 GLY B C 1
ATOM 1641 O O . GLY B 1 77 ? 8.531 -2.5 -16.672 1 86.94 77 GLY B O 1
ATOM 1642 N N . LYS B 1 78 ? 8.422 -1.106 -14.984 1 91.38 78 LYS B N 1
ATOM 1643 C CA . LYS B 1 78 ? 9.703 -1.576 -14.477 1 91.38 78 LYS B CA 1
ATOM 1644 C C . LYS B 1 78 ? 9.539 -2.83 -13.617 1 91.38 78 LYS B C 1
ATOM 1646 O O . LYS B 1 78 ? 8.578 -2.939 -12.859 1 91.38 78 LYS B O 1
ATOM 1651 N N . VAL B 1 79 ? 10.555 -3.662 -13.68 1 93.56 79 VAL B N 1
ATOM 1652 C CA . VAL B 1 79 ? 10.547 -4.871 -12.859 1 93.56 79 VAL B CA 1
ATOM 1653 C C . VAL B 1 79 ? 10.516 -4.492 -11.383 1 93.56 79 VAL B C 1
ATOM 1655 O O . VAL B 1 79 ? 9.703 -5.012 -10.617 1 93.56 79 VAL B O 1
ATOM 1658 N N . MET B 1 80 ? 11.383 -3.625 -11.008 1 93.56 80 MET B N 1
ATOM 1659 C CA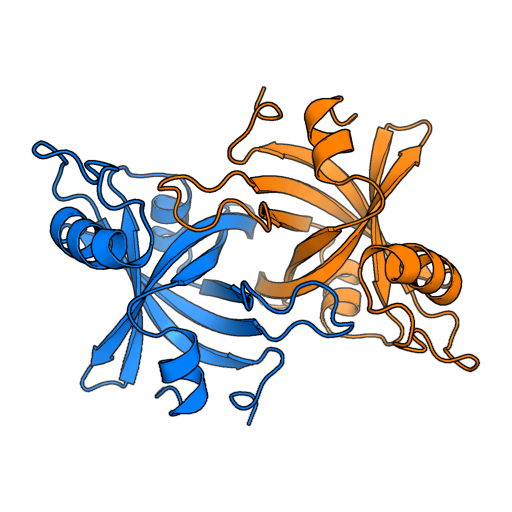 . MET B 1 80 ? 11.367 -3.049 -9.672 1 93.56 80 MET B CA 1
ATOM 1660 C C . MET B 1 80 ? 10.945 -1.585 -9.711 1 93.56 80 MET B C 1
ATOM 1662 O O . MET B 1 80 ? 11.781 -0.697 -9.891 1 93.56 80 MET B O 1
ATOM 1666 N N . ARG B 1 81 ? 9.688 -1.365 -9.578 1 94.94 81 ARG B N 1
ATOM 1667 C CA . ARG B 1 81 ? 9.195 0.005 -9.531 1 94.94 81 ARG B CA 1
ATOM 1668 C C . ARG B 1 81 ? 9.719 0.74 -8.305 1 94.94 81 ARG B C 1
ATOM 1670 O O . ARG B 1 81 ? 9.609 0.242 -7.18 1 94.94 81 ARG B O 1
ATOM 1677 N N . PRO B 1 82 ? 10.391 1.946 -8.547 1 97.06 82 PRO B N 1
ATOM 1678 C CA . PRO B 1 82 ? 10.82 2.719 -7.379 1 97.06 82 PRO B CA 1
ATOM 1679 C C . PRO B 1 82 ? 9.664 3.061 -6.438 1 97.06 82 PRO B C 1
ATOM 1681 O O . PRO B 1 82 ? 8.594 3.459 -6.895 1 97.06 82 PRO B O 1
ATOM 1684 N N . TYR B 1 83 ? 9.891 2.844 -5.195 1 98.38 83 TYR B N 1
ATOM 1685 C CA . TYR B 1 83 ? 8.93 3.252 -4.172 1 98.38 83 TYR B CA 1
ATOM 1686 C C . TYR B 1 83 ? 9.633 3.492 -2.84 1 98.38 83 TYR B C 1
ATOM 1688 O O . TYR B 1 83 ? 10.664 2.877 -2.553 1 98.38 83 TYR B O 1
ATOM 1696 N N . LEU B 1 84 ? 9.078 4.398 -2.119 1 98.56 84 LEU B N 1
ATOM 1697 C CA . LEU B 1 84 ? 9.492 4.684 -0.75 1 98.56 84 LEU B CA 1
ATOM 1698 C C . LEU B 1 84 ? 8.688 3.852 0.244 1 98.56 84 LEU B C 1
ATOM 1700 O O . LEU B 1 84 ? 7.457 3.766 0.137 1 98.56 84 LEU B O 1
ATOM 1704 N N . SER B 1 85 ? 9.344 3.125 1.115 1 98.69 85 SER B N 1
ATOM 1705 C CA . SER B 1 85 ? 8.719 2.436 2.24 1 98.69 85 SER B CA 1
ATOM 1706 C C . SER B 1 85 ? 9.125 3.068 3.568 1 98.69 85 SER B C 1
ATOM 1708 O O . SER B 1 85 ? 10.312 3.293 3.822 1 98.69 85 SER B O 1
ATOM 1710 N N . ILE B 1 86 ? 8.133 3.348 4.387 1 98.62 86 ILE B N 1
ATOM 1711 C CA . ILE B 1 86 ? 8.375 3.963 5.688 1 98.62 86 ILE B CA 1
ATOM 1712 C C . ILE B 1 86 ? 7.652 3.17 6.773 1 98.62 86 ILE B C 1
ATOM 1714 O O . ILE B 1 86 ? 6.5 2.766 6.598 1 98.62 86 ILE B O 1
ATOM 1718 N N . THR B 1 87 ? 8.352 2.863 7.82 1 98.56 87 THR B N 1
ATOM 1719 C CA . THR B 1 87 ? 7.691 2.457 9.055 1 98.56 87 THR B CA 1
ATOM 1720 C C . THR B 1 87 ? 7.859 3.523 10.133 1 98.56 87 THR B C 1
ATOM 1722 O O . THR B 1 87 ? 8.852 4.254 10.141 1 98.56 87 THR B O 1
ATOM 1725 N N . GLY B 1 88 ? 6.863 3.604 10.93 1 98.56 88 GLY B N 1
ATOM 1726 C CA . GLY B 1 88 ? 6.922 4.621 11.961 1 98.56 88 GLY B CA 1
ATOM 1727 C C . GLY B 1 88 ? 5.793 4.52 12.969 1 98.56 88 GLY B C 1
ATOM 1728 O O . GLY B 1 88 ? 5.066 3.521 12.992 1 98.56 88 GLY B O 1
ATOM 1729 N N . THR B 1 89 ? 5.734 5.523 13.82 1 98.81 89 THR B N 1
ATOM 1730 C CA . THR B 1 89 ? 4.688 5.652 14.828 1 98.81 89 THR B CA 1
ATOM 1731 C C . THR B 1 89 ? 3.869 6.918 14.602 1 98.81 89 THR B C 1
ATOM 1733 O O . THR B 1 89 ? 4.43 7.996 14.391 1 98.81 89 THR B O 1
ATOM 1736 N N . ALA B 1 90 ? 2.584 6.746 14.672 1 98.94 90 ALA B N 1
ATOM 1737 C CA . ALA B 1 90 ? 1.681 7.84 14.32 1 98.94 90 ALA B CA 1
ATOM 1738 C C . ALA B 1 90 ? 0.925 8.336 15.555 1 98.94 90 ALA B C 1
ATOM 1740 O O . ALA B 1 90 ? 0.74 7.594 16.516 1 98.94 90 ALA B O 1
ATOM 1741 N N . ARG B 1 91 ? 0.497 9.523 15.492 1 98.88 91 ARG B N 1
ATOM 1742 C CA . ARG B 1 91 ? -0.444 10.109 16.438 1 98.88 91 ARG B CA 1
ATOM 1743 C C . ARG B 1 91 ? -1.508 10.93 15.719 1 98.88 91 ARG B C 1
ATOM 1745 O O . ARG B 1 91 ? -1.261 11.461 14.633 1 98.88 91 ARG B O 1
ATOM 1752 N N . ILE B 1 92 ? -2.672 11.039 16.406 1 98.88 92 ILE B N 1
ATOM 1753 C CA . ILE B 1 92 ? -3.77 11.828 15.852 1 98.88 92 ILE B CA 1
ATOM 1754 C C . ILE B 1 92 ? -3.773 13.219 16.469 1 98.88 92 ILE B C 1
ATOM 1756 O O . ILE B 1 92 ? -3.65 13.359 17.688 1 98.88 92 ILE B O 1
ATOM 1760 N N . VAL B 1 93 ? -3.857 14.203 15.586 1 98.62 93 VAL B N 1
ATOM 1761 C CA . VAL B 1 93 ? -4.008 15.594 16 1 98.62 93 VAL B CA 1
ATOM 1762 C C . VAL B 1 93 ? -5.34 16.141 15.5 1 98.62 93 VAL B C 1
ATOM 1764 O O . VAL B 1 93 ? -5.645 16.062 14.312 1 98.62 93 VAL B O 1
ATOM 1767 N N . GLU B 1 94 ? -6.125 16.719 16.438 1 98.19 94 GLU B N 1
ATOM 1768 C CA . GLU B 1 94 ? -7.398 17.297 16.031 1 98.19 94 GLU B CA 1
ATOM 1769 C C . GLU B 1 94 ? -7.188 18.625 15.328 1 98.19 94 GLU B C 1
ATOM 1771 O O . GLU B 1 94 ? -6.414 19.469 15.789 1 98.19 94 GLU B O 1
ATOM 1776 N N . GLY B 1 95 ? -7.914 18.734 14.148 1 98.12 95 GLY B N 1
ATOM 1777 C CA . GLY B 1 95 ? -7.836 19.969 13.391 1 98.12 95 GLY B CA 1
ATOM 1778 C C . GLY B 1 95 ? -6.711 19.984 12.375 1 98.12 95 GLY B C 1
ATOM 1779 O O . GLY B 1 95 ? -5.852 19.094 12.383 1 98.12 95 GLY B O 1
ATOM 1780 N N . GLY B 1 96 ? -6.777 20.953 11.414 1 98.25 96 GLY B N 1
ATOM 1781 C CA . GLY B 1 96 ? -5.715 21.188 10.445 1 98.25 96 GLY B CA 1
ATOM 1782 C C . GLY B 1 96 ? -5.93 20.453 9.133 1 98.25 96 GLY B C 1
ATOM 1783 O O . GLY B 1 96 ? -5.211 20.688 8.164 1 98.25 96 GLY B O 1
ATOM 1784 N N . ALA B 1 97 ? -6.941 19.609 9.141 1 98.56 97 ALA B N 1
ATOM 1785 C CA . ALA B 1 97 ? -7.145 18.781 7.949 1 98.56 97 ALA B CA 1
ATOM 1786 C C . ALA B 1 97 ? -7.512 19.641 6.742 1 98.56 97 ALA B C 1
ATOM 1788 O O . ALA B 1 97 ? -6.992 19.438 5.645 1 98.56 97 ALA B O 1
ATOM 1789 N N . LYS B 1 98 ? -8.414 20.578 6.996 1 97.88 98 LYS B N 1
ATOM 1790 C CA . LYS B 1 98 ? -8.875 21.438 5.898 1 97.88 98 LYS B CA 1
ATOM 1791 C C . LYS B 1 98 ? -7.699 22.156 5.242 1 97.88 98 LYS B C 1
ATOM 1793 O O . LYS B 1 98 ? -7.562 22.141 4.016 1 97.88 98 LYS B O 1
ATOM 1798 N N . ASP B 1 99 ? -6.836 22.781 5.98 1 97.75 99 ASP B N 1
ATOM 1799 C CA . ASP B 1 99 ? -5.699 23.531 5.469 1 97.75 99 ASP B CA 1
ATOM 1800 C C . ASP B 1 99 ? -4.723 22.625 4.723 1 97.75 99 ASP B C 1
ATOM 1802 O O . ASP B 1 99 ? -4.242 22.969 3.643 1 97.75 99 ASP B O 1
ATOM 1806 N N . LEU B 1 100 ? -4.422 21.484 5.305 1 98.62 100 LEU B N 1
ATOM 1807 C CA . LEU B 1 100 ? -3.484 20.562 4.656 1 98.62 100 LEU B CA 1
ATOM 1808 C C . LEU B 1 100 ? -4.059 20.047 3.344 1 98.62 100 LEU B C 1
ATOM 1810 O O . LEU B 1 100 ? -3.348 19.969 2.34 1 98.62 100 LEU B O 1
ATOM 1814 N N . LEU B 1 101 ? -5.344 19.688 3.375 1 98.56 101 LEU B N 1
ATOM 1815 C CA . LEU B 1 101 ? -5.965 19.156 2.16 1 98.56 101 LEU B CA 1
ATOM 1816 C C . LEU B 1 101 ? -5.992 20.219 1.065 1 98.56 101 LEU B C 1
ATOM 1818 O O . LEU B 1 101 ? -5.816 19.906 -0.114 1 98.56 101 LEU B O 1
ATOM 1822 N N . LYS B 1 102 ? -6.262 21.438 1.436 1 97.5 102 LYS B N 1
ATOM 1823 C CA . LYS B 1 102 ? -6.215 22.531 0.464 1 97.5 102 LYS B CA 1
ATOM 1824 C C . LYS B 1 102 ? -4.84 22.625 -0.186 1 97.5 102 LYS B C 1
ATOM 1826 O O . LYS B 1 102 ? -4.73 22.766 -1.405 1 97.5 102 LYS B O 1
ATOM 1831 N N . ARG B 1 103 ? -3.812 22.578 0.591 1 97.88 103 ARG B N 1
ATOM 1832 C CA . ARG B 1 103 ? -2.447 22.641 0.079 1 97.88 103 ARG B CA 1
ATOM 1833 C C . ARG B 1 103 ? -2.152 21.453 -0.826 1 97.88 103 ARG B C 1
ATOM 1835 O O . ARG B 1 103 ? -1.644 21.609 -1.936 1 97.88 103 ARG B O 1
ATOM 1842 N N . LEU B 1 104 ? -2.473 20.219 -0.417 1 98.31 104 LEU B N 1
ATOM 1843 C CA . LEU B 1 104 ? -2.18 19 -1.159 1 98.31 104 LEU B CA 1
ATOM 1844 C C . LEU B 1 104 ? -2.975 18.938 -2.459 1 98.31 104 LEU B C 1
ATOM 1846 O O . LEU B 1 104 ? -2.486 18.438 -3.471 1 98.31 104 LEU B O 1
ATOM 1850 N N . ALA B 1 105 ? -4.176 19.516 -2.377 1 97.88 105 ALA B N 1
ATOM 1851 C CA . ALA B 1 105 ? -5.035 19.484 -3.557 1 97.88 105 ALA B CA 1
ATOM 1852 C C . ALA B 1 105 ? -4.426 20.281 -4.703 1 97.88 105 ALA B C 1
ATOM 1854 O O . ALA B 1 105 ? -4.652 19.969 -5.875 1 97.88 105 ALA B O 1
ATOM 1855 N N . GLN B 1 106 ? -3.666 21.297 -4.406 1 96.62 106 GLN B N 1
ATOM 1856 C CA . GLN B 1 106 ? -3.01 22.109 -5.434 1 96.62 106 GLN B CA 1
ATOM 1857 C C . GLN B 1 106 ? -2.078 21.25 -6.289 1 96.62 106 GLN B C 1
ATOM 1859 O O . GLN B 1 106 ? -1.84 21.562 -7.457 1 96.62 106 GLN B O 1
ATOM 1864 N N . THR B 1 107 ? -1.59 20.188 -5.664 1 95.88 107 THR B N 1
ATOM 1865 C CA . THR B 1 107 ? -0.615 19.328 -6.32 1 95.88 107 THR B CA 1
ATOM 1866 C C . THR B 1 107 ? -1.278 18.062 -6.836 1 95.88 107 THR B C 1
ATOM 1868 O O . THR B 1 107 ? -0.963 17.578 -7.93 1 95.88 107 THR B O 1
ATOM 1871 N N . LEU B 1 108 ? -2.248 17.5 -6.121 1 97.19 108 LEU B N 1
ATOM 1872 C CA . LEU B 1 108 ? -2.629 16.109 -6.309 1 97.19 108 LEU B CA 1
ATOM 1873 C C . LEU B 1 108 ? -4.039 16 -6.879 1 97.19 108 LEU B C 1
ATOM 1875 O O . LEU B 1 108 ? -4.484 14.906 -7.25 1 97.19 108 LEU B O 1
ATOM 1879 N N . ALA B 1 109 ? -4.734 17.094 -6.914 1 96.94 109 ALA B N 1
ATOM 1880 C CA . ALA B 1 109 ? -6.086 17.078 -7.469 1 96.94 109 ALA B CA 1
ATOM 1881 C C . ALA B 1 109 ? -6.176 17.938 -8.727 1 96.94 109 ALA B C 1
ATOM 1883 O O . ALA B 1 109 ? -5.32 18.797 -8.969 1 96.94 109 ALA B O 1
ATOM 1884 N N . ALA B 1 110 ? -7.219 17.672 -9.484 1 93.88 110 ALA B N 1
ATOM 1885 C CA . ALA B 1 110 ? -7.484 18.531 -10.633 1 93.88 110 ALA B CA 1
ATOM 1886 C C . ALA B 1 110 ? -7.773 19.969 -10.18 1 93.88 110 ALA B C 1
ATOM 1888 O O . ALA B 1 110 ? -8.391 20.172 -9.133 1 93.88 110 ALA B O 1
ATOM 1889 N N . PRO B 1 111 ? -7.27 20.922 -10.977 1 90.25 111 PRO B N 1
ATOM 1890 C CA . PRO B 1 111 ? -7.445 22.328 -10.602 1 90.25 111 PRO B CA 1
ATOM 1891 C C . PRO B 1 111 ? -8.898 22.672 -10.305 1 90.25 111 PRO B C 1
ATOM 1893 O O . PRO B 1 111 ? -9.172 23.531 -9.461 1 90.25 111 PRO B O 1
ATOM 1896 N N . ASP B 1 112 ? -9.797 21.969 -10.898 1 91.38 112 ASP B N 1
ATOM 1897 C CA . ASP B 1 112 ? -11.211 22.297 -10.734 1 91.38 112 ASP B CA 1
ATOM 1898 C C . ASP B 1 112 ? -11.906 21.281 -9.828 1 91.38 112 ASP B C 1
ATOM 1900 O O . ASP B 1 112 ? -13.133 21.156 -9.867 1 91.38 112 ASP B O 1
ATOM 1904 N N . SER B 1 113 ? -11.164 20.656 -9.023 1 92.56 113 SER B N 1
ATOM 1905 C CA . SER B 1 113 ? -11.734 19.594 -8.203 1 92.56 113 SER B CA 1
ATOM 1906 C C . SER B 1 113 ? -12.68 20.156 -7.148 1 92.56 113 SER B C 1
ATOM 1908 O O . SER B 1 113 ? -13.609 19.484 -6.715 1 92.56 113 SER B O 1
ATOM 1910 N N . GLY B 1 114 ? -12.391 21.422 -6.629 1 94.31 114 GLY B N 1
ATOM 1911 C CA . GLY B 1 114 ? -13.172 22 -5.547 1 94.31 114 GLY B CA 1
ATOM 1912 C C . GLY B 1 114 ? -12.914 21.344 -4.207 1 94.31 114 GLY B C 1
ATOM 1913 O O . GLY B 1 114 ? -13.719 21.469 -3.283 1 94.31 114 GLY B O 1
ATOM 1914 N N . PHE B 1 115 ? -11.867 20.594 -4.18 1 96.38 115 PHE B N 1
ATOM 1915 C CA . PHE B 1 115 ? -11.555 19.875 -2.949 1 96.38 115 PHE B CA 1
ATOM 1916 C C . PHE B 1 115 ? -10.477 20.594 -2.156 1 96.38 115 PHE B C 1
ATOM 1918 O O . PHE B 1 115 ? -9.484 21.062 -2.729 1 96.38 115 PHE B O 1
ATOM 1925 N N . PRO B 1 116 ? -10.672 20.672 -0.764 1 97.31 116 PRO B N 1
ATOM 1926 C CA . PRO B 1 116 ? -11.867 20.234 -0.031 1 97.31 116 PRO B CA 1
ATOM 1927 C C . PRO B 1 116 ? -13.016 21.25 -0.134 1 97.31 116 PRO B C 1
ATOM 1929 O O . PRO B 1 116 ? -12.789 22.406 -0.489 1 97.31 116 PRO B O 1
ATOM 1932 N N . PRO B 1 117 ? -14.195 20.828 0.155 1 96 117 PRO B N 1
ATOM 1933 C CA . PRO B 1 117 ? -15.305 21.797 0.151 1 96 117 PRO B CA 1
ATOM 1934 C C . PRO B 1 117 ? -15.102 22.922 1.151 1 96 117 PRO B C 1
ATOM 1936 O O . PRO B 1 117 ? -14.43 22.75 2.172 1 96 117 PRO B O 1
ATOM 1939 N N . GLU B 1 118 ? -15.727 24.016 0.766 1 94.5 118 GLU B N 1
ATOM 1940 C CA . GLU B 1 118 ? -15.555 25.203 1.606 1 94.5 118 GLU B CA 1
ATOM 1941 C C . GLU B 1 118 ? -16.047 24.938 3.025 1 94.5 118 GLU B C 1
ATOM 1943 O O . GLU B 1 118 ? -15.5 25.484 3.988 1 94.5 118 GLU B O 1
ATOM 1948 N N . ASP B 1 119 ? -17.016 24.125 3.199 1 96.75 119 ASP B N 1
ATOM 1949 C CA . ASP B 1 119 ? -17.609 23.875 4.512 1 96.75 119 ASP B CA 1
ATOM 1950 C C . ASP B 1 119 ? -17.031 22.609 5.145 1 96.75 119 ASP B C 1
ATOM 1952 O O . ASP B 1 119 ? -17.625 22.031 6.051 1 96.75 119 ASP B O 1
ATOM 1956 N N . ALA B 1 120 ? -15.93 22.266 4.59 1 96.94 120 ALA B N 1
ATOM 1957 C CA . ALA B 1 120 ? -15.297 21.078 5.156 1 96.94 120 ALA B CA 1
ATOM 1958 C C . ALA B 1 120 ? -14.977 21.281 6.637 1 96.94 120 ALA B C 1
ATOM 1960 O O . ALA B 1 120 ? -14.57 22.359 7.047 1 96.94 120 ALA B O 1
ATOM 1961 N N . PRO B 1 121 ? -15.172 20.25 7.461 1 97.25 121 PRO B N 1
ATOM 1962 C CA . PRO B 1 121 ? -14.789 20.344 8.875 1 97.25 121 PRO B CA 1
ATOM 1963 C C . PRO B 1 121 ? -13.281 20.469 9.07 1 97.25 121 PRO B C 1
ATOM 1965 O O . PRO B 1 121 ? -12.516 20.25 8.133 1 97.25 121 PRO B O 1
ATOM 1968 N N . GLU B 1 122 ? -12.859 20.781 10.305 1 97.25 122 GLU B N 1
ATOM 1969 C CA . GLU B 1 122 ? -11.445 20.922 10.625 1 97.25 122 GLU B CA 1
ATOM 1970 C C . GLU B 1 122 ? -10.75 19.562 10.625 1 97.25 122 GLU B C 1
ATOM 1972 O O . GLU B 1 122 ? -9.539 19.469 10.391 1 97.25 122 GLU B O 1
ATOM 1977 N N . GLY B 1 123 ? -11.508 18.547 10.953 1 98.19 123 GLY B N 1
ATOM 1978 C CA . GLY B 1 123 ? -11.055 17.172 10.789 1 98.19 123 GLY B CA 1
ATOM 1979 C C . GLY B 1 123 ? -9.867 16.844 11.664 1 98.19 123 GLY B C 1
ATOM 1980 O O . GLY B 1 123 ? -9.781 17.281 12.812 1 98.19 123 GLY B O 1
ATOM 1981 N N . TRP B 1 124 ? -8.992 15.891 11.164 1 98.75 124 TRP B N 1
ATOM 1982 C CA . TRP B 1 124 ? -7.863 15.328 11.898 1 98.75 124 TRP B CA 1
ATOM 1983 C C . TRP B 1 124 ? -6.641 15.195 11 1 98.75 124 TRP B C 1
ATOM 1985 O O . TRP B 1 124 ? -6.77 15.031 9.789 1 98.75 124 TRP B O 1
ATOM 1995 N N . LEU B 1 125 ? -5.492 15.281 11.68 1 98.88 125 LEU B N 1
ATOM 1996 C CA . LEU B 1 125 ? -4.234 14.898 11.047 1 98.88 125 LEU B CA 1
ATOM 1997 C C . LEU B 1 125 ? -3.695 13.602 11.641 1 98.88 125 LEU B C 1
ATOM 1999 O O . LEU B 1 125 ? -3.797 13.383 12.844 1 98.88 125 LEU B O 1
ATOM 2003 N N . THR B 1 126 ? -3.219 12.766 10.828 1 98.94 126 THR B N 1
ATOM 2004 C CA . THR B 1 126 ? -2.291 11.734 11.266 1 98.94 126 THR B CA 1
ATOM 2005 C C . THR B 1 126 ? -0.846 12.164 11.039 1 98.94 126 THR B C 1
ATOM 2007 O O . THR B 1 126 ? -0.434 12.391 9.898 1 98.94 126 THR B O 1
ATOM 2010 N N . ARG B 1 127 ? -0.078 12.336 12.094 1 98.94 127 ARG B N 1
ATOM 2011 C CA . ARG B 1 127 ? 1.344 12.656 12.008 1 98.94 127 ARG B CA 1
ATOM 2012 C C . ARG B 1 127 ? 2.201 11.438 12.312 1 98.94 127 ARG B C 1
ATOM 2014 O O . ARG B 1 127 ? 2.033 10.797 13.352 1 98.94 127 ARG B O 1
ATOM 2021 N N . ILE B 1 128 ? 3.102 11.141 11.43 1 98.94 128 ILE B N 1
ATOM 2022 C CA . ILE B 1 128 ? 3.875 9.906 11.508 1 98.94 128 ILE B CA 1
ATOM 2023 C C . ILE B 1 128 ? 5.352 10.234 11.703 1 98.94 128 ILE B C 1
ATOM 2025 O O . ILE B 1 128 ? 6 10.781 10.812 1 98.94 128 ILE B O 1
ATOM 2029 N N . ARG B 1 129 ? 5.82 9.945 12.844 1 98.75 129 ARG B N 1
ATOM 2030 C CA . ARG B 1 129 ? 7.266 9.945 13.047 1 98.75 129 ARG B CA 1
ATOM 2031 C C . ARG B 1 129 ? 7.926 8.812 12.258 1 98.75 129 ARG B C 1
ATOM 2033 O O . ARG B 1 129 ? 7.492 7.664 12.328 1 98.75 129 ARG B O 1
ATOM 2040 N N . ILE B 1 130 ? 9.023 9.141 11.562 1 98.5 130 ILE B N 1
ATOM 2041 C CA . ILE B 1 130 ? 9.688 8.164 10.711 1 98.5 130 ILE B CA 1
ATOM 2042 C C . ILE B 1 130 ? 10.727 7.387 11.531 1 98.5 130 ILE B C 1
ATOM 2044 O O . ILE B 1 130 ? 11.641 7.977 12.094 1 98.5 130 ILE B O 1
ATOM 2048 N N . ASP B 1 131 ? 10.578 6.113 11.57 1 97.75 131 ASP B N 1
ATOM 2049 C CA . ASP B 1 131 ? 11.531 5.273 12.281 1 97.75 131 ASP B CA 1
ATOM 2050 C C . ASP B 1 131 ? 12.508 4.602 11.32 1 97.75 131 ASP B C 1
ATOM 2052 O O . ASP B 1 131 ? 13.688 4.449 11.625 1 97.75 131 ASP B O 1
ATOM 2056 N N . LYS B 1 132 ? 12.047 4.145 10.195 1 97.56 132 LYS B N 1
ATOM 2057 C CA . LYS B 1 132 ? 12.875 3.457 9.203 1 97.56 132 LYS B CA 1
ATOM 2058 C C . LYS B 1 132 ? 12.43 3.809 7.785 1 97.56 132 LYS B C 1
ATOM 2060 O O . LYS B 1 132 ? 11.242 3.965 7.523 1 97.56 132 LYS B O 1
ATOM 2065 N N . VAL B 1 133 ? 13.359 3.926 6.91 1 98.19 133 VAL B N 1
ATOM 2066 C CA . VAL B 1 133 ? 13.125 4.18 5.492 1 98.19 133 VAL B CA 1
ATOM 2067 C C . VAL B 1 133 ? 13.68 3.025 4.66 1 98.19 133 VAL B C 1
ATOM 2069 O O . VAL B 1 133 ? 14.766 2.516 4.941 1 98.19 133 VAL B O 1
ATOM 2072 N N . GLY B 1 134 ? 12.938 2.562 3.752 1 97.56 134 GLY B N 1
ATOM 2073 C CA . GLY B 1 134 ? 13.344 1.521 2.82 1 97.56 134 GLY B CA 1
ATOM 2074 C C . GLY B 1 134 ? 12.664 1.637 1.467 1 97.56 134 GLY B C 1
ATOM 2075 O O . GLY B 1 134 ? 12.328 2.738 1.029 1 97.56 134 GLY B O 1
ATOM 2076 N N . GLY B 1 135 ? 12.508 0.467 0.779 1 97.56 135 GLY B N 1
ATOM 2077 C CA . GLY B 1 135 ? 11.945 0.427 -0.56 1 97.56 135 GLY B CA 1
ATOM 2078 C C . GLY B 1 135 ? 12.992 0.266 -1.646 1 97.56 135 GLY B C 1
ATOM 2079 O O . GLY B 1 135 ? 13.977 -0.447 -1.463 1 97.56 135 GLY B O 1
ATOM 2080 N N . VAL B 1 136 ? 12.664 0.774 -2.805 1 97.44 136 VAL B N 1
ATOM 2081 C CA . VAL B 1 136 ? 13.547 0.703 -3.963 1 97.44 136 VAL B CA 1
ATOM 2082 C C . VAL B 1 136 ? 13.875 2.111 -4.453 1 97.44 136 VAL B C 1
ATOM 2084 O O . VAL B 1 136 ? 12.992 2.822 -4.945 1 97.44 136 VAL B O 1
ATOM 2087 N N . GLY B 1 137 ? 14.984 2.57 -4.309 1 96.5 137 GLY B N 1
ATOM 2088 C CA . GLY B 1 137 ? 15.43 3.887 -4.734 1 96.5 137 GLY B CA 1
ATOM 2089 C C . GLY B 1 137 ? 16.609 4.406 -3.939 1 96.5 137 GLY B C 1
ATOM 2090 O O . GLY B 1 137 ? 17.141 3.701 -3.08 1 96.5 137 GLY B O 1
ATOM 2091 N N . PRO B 1 138 ? 17.125 5.531 -4.234 1 96.31 138 PRO B N 1
ATOM 2092 C CA . PRO B 1 138 ? 18.328 6.078 -3.621 1 96.31 138 PRO B CA 1
ATOM 2093 C C . PRO B 1 138 ? 18.109 6.547 -2.186 1 96.31 138 PRO B C 1
ATOM 2095 O O . PRO B 1 138 ? 19 7.164 -1.587 1 96.31 138 PRO B O 1
ATOM 2098 N N . TRP B 1 139 ? 17.031 6.215 -1.59 1 93.44 139 TRP B N 1
ATOM 2099 C CA . TRP B 1 139 ? 16.75 6.551 -0.197 1 93.44 139 TRP B CA 1
ATOM 2100 C C . TRP B 1 139 ? 17.078 5.375 0.719 1 93.44 139 TRP B C 1
ATOM 2102 O O . TRP B 1 139 ? 16.969 5.484 1.943 1 93.44 139 TRP B O 1
ATOM 2112 N N . VAL B 1 140 ? 17.344 4.227 0.048 1 81.44 140 VAL B N 1
ATOM 2113 C CA . VAL B 1 140 ? 17.703 3.057 0.842 1 81.44 140 VAL B CA 1
ATOM 2114 C C . VAL B 1 140 ? 19.156 3.152 1.272 1 81.44 140 VAL B C 1
ATOM 2116 O O . VAL B 1 140 ? 20.047 3.328 0.437 1 81.44 140 VAL B O 1
ATOM 2119 N N . SER B 1 141 ? 19.406 3.486 2.564 1 62.72 141 SER B N 1
ATOM 2120 C CA . SER B 1 141 ? 20.797 3.561 3.01 1 62.72 141 SER B CA 1
ATOM 2121 C C . SER B 1 141 ? 21.297 2.203 3.498 1 62.72 141 SER B C 1
ATOM 2123 O O . SER B 1 141 ? 20.5 1.377 3.957 1 62.72 141 SER B O 1
#

InterPro domains:
  IPR011576 Pyridoxamine 5'-phosphate oxidase, N-terminal [PF01243] (4-101)
  IPR012349 FMN-binding split barrel [G3DSA:2.30.110.10] (1-135)
  IPR019920 F420-binding domain, putative [TIGR03618] (7-135)
  IPR052019 F420H(2)-dependent biliverdin reductase/Heme oxygenase [PTHR35176] (3-109)

pLDDT: mean 96.74, std 4.12, range [62.72, 99.0]